Protein AF-A0A962IBB7-F1 (afdb_monomer_lite)

Radius of gyration: 25.64 Å; chains: 1; bounding box: 60×49×78 Å

Sequence (192 aa):
MRATDTSPRRWAWVGGLIGGGALLTWLLLPSLDYLPPVKRDAVDVFINPPPGLPASVSEQEIFLPILERLRPYMDGEKEPALRNYYIIGFGGGGTLGIRAKDQSRVKELEQVVRTEIIAGFPDVRAFAAQGNLFGGIAADRSIQIHLQSRDIQGLGEVARKGQELLTAAFPGAVVNAFPPPDFASPEIRVRP

Secondary structure (DSSP, 8-state):
-TTSSSHHHHHHHHHHHHHHHHHHHHHT---S-SS--PEEEEEEEEEEPPTT--HHHHIIIIIHHHHHHHHHHHTTSSSSPEEEEEEEEETTEEEEEEEESSGGGHHHHHHHIIIIISTT-TT-EEEEEEEETTBTTB--S--------S-HHHHHHHHHHHHHHHHHHSTT-----SS-S-----------

Foldseek 3Di:
DVQCPDPVSVVVVVCCVVVVVVVCCVVVVPPPFPDDFAWDQWKKKKKFADPPQDPVNCCVQPVVQLCVQCVCLCVVVDPQRWPDKDKDDDRGIIMMITGGPDSVCNVVVQVCCVPPRRPDRPRMDMDIDTDGPCPPPGDRPDDDDDDDDPDLLVSLVVLVVVQVVVCVVDPPDDRDDVPHSPPDPDDPDDDD

pLDDT: mean 86.1, std 10.49, range [55.88, 97.38]

Structure (mmCIF, N/CA/C/O backbone):
data_AF-A0A962IBB7-F1
#
_entry.id   AF-A0A962IBB7-F1
#
loop_
_atom_site.group_PDB
_atom_site.id
_atom_site.type_symbol
_atom_site.label_atom_id
_atom_site.label_alt_id
_atom_site.label_comp_id
_atom_site.label_asym_id
_atom_site.label_entity_id
_atom_site.label_seq_id
_atom_site.pdbx_PDB_ins_code
_atom_site.Cartn_x
_atom_site.Cartn_y
_atom_site.Cartn_z
_atom_site.occupancy
_atom_site.B_iso_or_equiv
_atom_site.auth_seq_id
_atom_site.auth_comp_id
_atom_site.auth_asym_id
_atom_site.auth_atom_id
_atom_site.pdbx_PDB_model_num
ATOM 1 N N . MET A 1 1 ? 40.600 -17.965 -46.823 1.00 58.62 1 MET A N 1
ATOM 2 C CA . MET A 1 1 ? 39.331 -18.332 -46.152 1.00 58.62 1 MET A CA 1
ATOM 3 C C . MET A 1 1 ? 38.178 -17.689 -46.915 1.00 58.62 1 MET A C 1
ATOM 5 O O . MET A 1 1 ? 38.168 -16.474 -47.037 1.00 58.62 1 MET A O 1
ATOM 9 N N . ARG A 1 2 ? 37.242 -18.474 -47.472 1.00 72.06 2 ARG A N 1
ATOM 10 C CA . ARG A 1 2 ? 36.133 -17.962 -48.316 1.00 72.06 2 ARG A CA 1
ATOM 11 C C . ARG A 1 2 ? 35.103 -17.107 -47.556 1.00 72.06 2 ARG A C 1
ATOM 13 O O . ARG A 1 2 ? 34.311 -16.412 -48.172 1.00 72.06 2 ARG A O 1
ATOM 20 N N . ALA A 1 3 ? 35.103 -17.146 -46.224 1.00 68.12 3 ALA A N 1
ATOM 21 C CA . ALA A 1 3 ? 34.099 -16.468 -45.403 1.00 68.12 3 ALA A CA 1
ATOM 22 C C . ALA A 1 3 ? 34.278 -14.935 -45.309 1.00 68.12 3 ALA A C 1
ATOM 24 O O . ALA A 1 3 ? 33.311 -14.240 -45.023 1.00 68.12 3 ALA A O 1
ATOM 25 N N . THR A 1 4 ? 35.477 -14.396 -45.565 1.00 79.50 4 THR A N 1
ATOM 26 C CA . THR A 1 4 ? 35.824 -12.968 -45.365 1.00 79.50 4 THR A CA 1
ATOM 27 C C . THR A 1 4 ? 36.548 -12.352 -46.570 1.00 79.50 4 THR A C 1
ATOM 29 O O . THR A 1 4 ? 37.247 -11.341 -46.457 1.00 79.50 4 THR A O 1
ATOM 32 N N . ASP A 1 5 ? 36.398 -12.968 -47.739 1.00 85.44 5 ASP A N 1
ATOM 33 C CA . ASP A 1 5 ? 37.112 -12.620 -48.971 1.00 85.44 5 ASP A CA 1
ATOM 34 C C . ASP A 1 5 ? 36.670 -11.287 -49.599 1.00 85.44 5 ASP A C 1
ATOM 36 O O . ASP A 1 5 ? 37.451 -10.669 -50.316 1.00 85.44 5 ASP A O 1
ATOM 40 N N . THR A 1 6 ? 35.468 -10.795 -49.288 1.00 88.88 6 THR A N 1
ATOM 41 C CA . THR A 1 6 ? 34.911 -9.550 -49.846 1.00 88.88 6 THR A CA 1
ATOM 42 C C . THR A 1 6 ? 34.442 -8.587 -48.749 1.00 88.88 6 THR A C 1
ATOM 44 O O . THR A 1 6 ? 33.990 -9.010 -47.681 1.00 88.88 6 THR A O 1
ATOM 47 N N . SER A 1 7 ? 34.519 -7.275 -49.003 1.00 85.94 7 SER A N 1
ATOM 48 C CA . SER A 1 7 ? 34.080 -6.234 -48.055 1.00 85.94 7 SER A CA 1
ATOM 49 C C . SER A 1 7 ? 32.622 -6.393 -47.587 1.00 85.94 7 SER A C 1
ATOM 51 O O . SER A 1 7 ? 32.395 -6.281 -46.382 1.00 85.94 7 SER A O 1
ATOM 53 N N . PRO A 1 8 ? 31.640 -6.732 -48.451 1.00 86.69 8 PRO A N 1
ATOM 54 C CA . PRO A 1 8 ? 30.265 -6.976 -48.011 1.00 86.69 8 PRO A CA 1
ATOM 55 C C . PRO A 1 8 ? 30.148 -8.166 -47.055 1.00 86.69 8 PRO A C 1
ATOM 57 O O . PRO A 1 8 ? 29.422 -8.092 -46.070 1.00 86.69 8 PRO A O 1
ATOM 60 N N . ARG A 1 9 ? 30.907 -9.248 -47.289 1.00 87.44 9 ARG A N 1
ATOM 61 C CA . ARG A 1 9 ? 30.917 -10.409 -46.387 1.00 87.44 9 ARG A CA 1
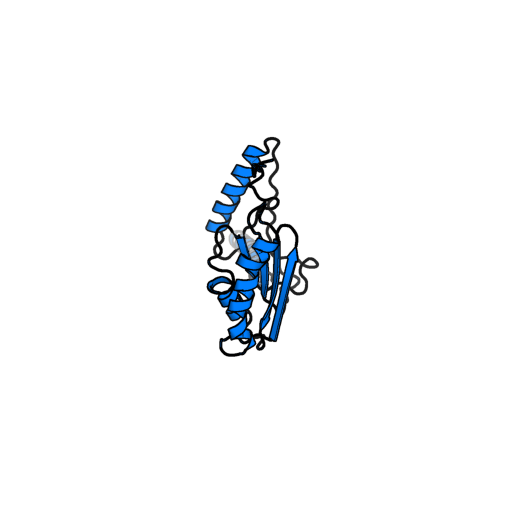ATOM 62 C C . ARG A 1 9 ? 31.521 -10.068 -45.031 1.00 87.44 9 ARG A C 1
ATOM 64 O O . ARG A 1 9 ? 30.991 -10.503 -44.017 1.00 87.44 9 ARG A O 1
ATOM 71 N N . ARG A 1 10 ? 32.584 -9.258 -44.988 1.00 90.38 10 ARG A N 1
ATOM 72 C CA . ARG A 1 10 ? 33.166 -8.778 -43.722 1.00 90.38 10 ARG A CA 1
ATOM 73 C C . ARG A 1 10 ? 32.156 -7.962 -42.916 1.00 90.38 10 ARG A C 1
ATOM 75 O O . ARG A 1 10 ? 31.977 -8.242 -41.738 1.00 90.38 10 ARG A O 1
ATOM 82 N N . TRP A 1 11 ? 31.457 -7.019 -43.549 1.00 93.06 11 TRP A N 1
ATOM 83 C CA . TRP A 1 11 ? 30.413 -6.233 -42.884 1.00 93.06 11 TRP A CA 1
ATOM 84 C C . TRP A 1 11 ? 29.219 -7.080 -42.440 1.00 93.06 11 TRP A C 1
ATOM 86 O O . TRP A 1 11 ? 28.720 -6.874 -41.338 1.00 93.06 11 TRP A O 1
ATOM 96 N N . ALA A 1 12 ? 28.807 -8.070 -43.236 1.00 91.81 12 ALA A N 1
ATOM 97 C CA . ALA A 1 12 ? 27.757 -9.011 -42.849 1.00 91.81 12 ALA A CA 1
ATOM 98 C C . ALA A 1 12 ? 28.149 -9.835 -41.612 1.00 91.81 12 ALA A C 1
ATOM 100 O O . ALA A 1 12 ? 27.336 -10.003 -40.709 1.00 91.81 12 ALA A O 1
ATOM 101 N N . TRP A 1 13 ? 29.403 -10.291 -41.526 1.00 93.94 13 TRP A N 1
ATOM 102 C CA . TRP A 1 13 ? 29.918 -10.971 -40.334 1.00 93.94 13 TRP A CA 1
ATOM 103 C C . TRP A 1 13 ? 29.983 -10.052 -39.118 1.00 93.94 13 TRP A C 1
ATOM 105 O O . TRP A 1 13 ? 29.539 -10.443 -38.046 1.00 93.94 13 TRP A O 1
ATOM 115 N N . VAL A 1 14 ? 30.495 -8.829 -39.277 1.00 93.62 14 VAL A N 1
ATOM 116 C CA . VAL A 1 14 ? 30.551 -7.841 -38.189 1.00 93.62 14 VAL A CA 1
ATOM 117 C C . VAL A 1 14 ? 29.143 -7.528 -37.678 1.00 93.62 14 VAL A C 1
ATOM 119 O O . VAL A 1 14 ? 28.889 -7.639 -36.482 1.00 93.62 14 VAL A O 1
ATOM 122 N N . GLY A 1 15 ? 28.206 -7.216 -38.575 1.00 96.06 15 GLY A N 1
ATOM 123 C CA . GLY A 1 15 ? 26.815 -6.942 -38.220 1.00 96.06 15 GLY A CA 1
ATOM 124 C C . GLY A 1 15 ? 26.110 -8.153 -37.608 1.00 96.06 15 GLY A C 1
ATOM 125 O O . GLY A 1 15 ? 25.406 -8.007 -36.615 1.00 96.06 15 GLY A O 1
ATOM 126 N N . GLY A 1 16 ? 26.342 -9.352 -38.145 1.00 95.94 16 GLY A N 1
ATOM 127 C CA . GLY A 1 16 ? 25.763 -10.595 -37.636 1.00 95.94 16 GLY A CA 1
ATOM 128 C C . GLY A 1 16 ? 26.279 -10.977 -36.251 1.00 95.94 16 GLY A C 1
ATOM 129 O O . GLY A 1 16 ? 25.493 -11.389 -35.406 1.00 95.94 16 GLY A O 1
ATOM 130 N N . LEU A 1 17 ? 27.574 -10.798 -35.981 1.00 95.69 17 LEU A N 1
ATOM 131 C CA . LEU A 1 17 ? 28.160 -11.091 -34.671 1.00 95.69 17 LEU A CA 1
ATOM 132 C C . LEU A 1 17 ? 27.752 -10.055 -33.619 1.00 95.69 17 LEU A C 1
ATOM 134 O O . LEU A 1 17 ? 27.383 -10.436 -32.511 1.00 95.69 17 LEU A O 1
ATOM 138 N N . ILE A 1 18 ? 27.762 -8.762 -33.963 1.00 96.62 18 ILE A N 1
ATOM 139 C CA . ILE A 1 18 ? 27.327 -7.693 -33.049 1.00 96.62 18 ILE A CA 1
ATOM 140 C C . ILE A 1 18 ? 25.823 -7.806 -32.782 1.00 96.62 18 ILE A C 1
ATOM 142 O O . ILE A 1 18 ? 25.398 -7.851 -31.629 1.00 96.62 18 ILE A O 1
ATOM 146 N N . GLY A 1 19 ? 25.015 -7.895 -33.840 1.00 97.38 19 GLY A N 1
ATOM 147 C CA . GLY A 1 19 ? 23.562 -8.009 -33.738 1.00 97.38 19 GLY A CA 1
ATOM 148 C C . GLY A 1 19 ? 23.130 -9.313 -33.075 1.00 97.38 19 GLY A C 1
ATOM 149 O O . GLY A 1 19 ? 22.267 -9.297 -32.205 1.00 97.38 19 GLY A O 1
ATOM 150 N N . GLY A 1 20 ? 23.773 -10.431 -33.417 1.00 97.25 20 GLY A N 1
ATOM 151 C CA . GLY A 1 20 ? 23.535 -11.728 -32.787 1.00 97.25 20 GLY A CA 1
ATOM 152 C C . GLY A 1 20 ? 23.904 -11.732 -31.305 1.00 97.25 20 GLY A C 1
ATOM 153 O O . GLY A 1 20 ? 23.131 -12.233 -30.496 1.00 97.25 20 GLY A O 1
ATOM 154 N N . GLY A 1 21 ? 25.029 -11.118 -30.927 1.00 96.56 21 GLY A N 1
ATOM 155 C CA . GLY A 1 21 ? 25.423 -10.957 -29.527 1.00 96.56 21 GLY A CA 1
ATOM 156 C C . GLY A 1 21 ? 24.445 -10.092 -28.728 1.00 96.56 21 GLY A C 1
ATOM 157 O O . GLY A 1 21 ? 24.063 -10.468 -27.619 1.00 96.56 21 GLY A O 1
ATOM 158 N N . ALA A 1 22 ? 23.978 -8.979 -29.301 1.00 96.31 22 ALA A N 1
ATOM 159 C CA . ALA A 1 22 ? 22.967 -8.124 -28.678 1.00 96.31 22 ALA A CA 1
ATOM 160 C C . ALA A 1 22 ? 21.616 -8.846 -28.537 1.00 96.31 22 ALA A C 1
ATOM 162 O O . ALA A 1 22 ? 21.003 -8.812 -27.472 1.00 96.31 22 ALA A O 1
ATOM 163 N N . LEU A 1 23 ? 21.183 -9.554 -29.584 1.00 96.62 23 LEU A N 1
ATOM 164 C CA . LEU A 1 23 ? 19.944 -10.328 -29.588 1.00 96.62 23 LEU A CA 1
ATOM 165 C C . LEU A 1 23 ? 19.986 -11.467 -28.566 1.00 96.62 23 LEU A C 1
ATOM 167 O O . LEU A 1 23 ? 19.029 -11.648 -27.821 1.00 96.62 23 LEU A O 1
ATOM 171 N N . LEU A 1 24 ? 21.093 -12.213 -28.501 1.00 96.12 24 LEU A N 1
ATOM 172 C CA . LEU A 1 24 ? 21.281 -13.279 -27.516 1.00 96.12 24 LEU A CA 1
ATOM 173 C C . LEU A 1 24 ? 21.318 -12.725 -26.096 1.00 96.12 24 LEU A C 1
ATOM 175 O O . LEU A 1 24 ? 20.672 -13.288 -25.221 1.00 96.12 24 LEU A O 1
ATOM 179 N N . THR A 1 25 ? 22.010 -11.605 -25.872 1.00 94.19 25 THR A N 1
ATOM 180 C CA . THR A 1 25 ? 22.003 -10.920 -24.571 1.00 94.19 25 THR A CA 1
ATOM 181 C C . THR A 1 25 ? 20.586 -10.528 -24.161 1.00 94.19 25 THR A C 1
ATOM 183 O O . THR A 1 25 ? 20.225 -10.702 -23.005 1.00 94.19 25 THR A O 1
ATOM 186 N N . TRP A 1 26 ? 19.770 -10.036 -25.096 1.00 92.62 26 TRP A N 1
ATOM 187 C CA . TRP A 1 26 ? 18.386 -9.650 -24.820 1.00 92.62 26 TRP A CA 1
ATOM 188 C C . TRP A 1 26 ? 17.467 -10.856 -24.572 1.00 92.62 26 TRP A C 1
ATOM 190 O O . TRP A 1 26 ? 16.700 -10.849 -23.615 1.00 92.62 26 TRP A O 1
ATOM 200 N N . LEU A 1 27 ? 17.573 -11.913 -25.386 1.00 94.31 27 LEU A N 1
ATOM 201 C CA . LEU A 1 27 ? 16.774 -13.140 -25.252 1.00 94.31 27 LEU A CA 1
ATOM 202 C C . LEU A 1 27 ? 17.113 -13.944 -23.993 1.00 94.31 27 LEU A C 1
ATOM 204 O O . LEU A 1 27 ? 16.240 -14.600 -23.432 1.00 94.31 27 LEU A O 1
ATOM 208 N N . LEU A 1 28 ? 18.382 -13.927 -23.584 1.00 93.62 28 LEU A N 1
ATOM 209 C CA . LEU A 1 28 ? 18.890 -14.682 -22.440 1.00 93.62 28 LEU A CA 1
ATOM 210 C C . LEU A 1 28 ? 19.051 -13.817 -21.188 1.00 93.62 28 LEU A C 1
ATOM 212 O O . LEU A 1 28 ? 19.622 -14.297 -20.209 1.00 93.62 28 LEU A O 1
ATOM 216 N N . LEU A 1 29 ? 18.587 -12.560 -21.204 1.00 89.44 29 LEU A N 1
ATOM 217 C CA . LEU A 1 29 ? 18.667 -11.682 -20.043 1.00 89.44 29 LEU A CA 1
ATOM 218 C C . LEU A 1 29 ? 17.886 -12.335 -18.889 1.00 89.44 29 LEU A C 1
ATOM 220 O O . LEU A 1 29 ? 16.663 -12.474 -18.993 1.00 89.44 29 LEU A O 1
ATOM 224 N N . PRO A 1 30 ? 18.554 -12.771 -17.804 1.00 81.44 30 PRO A N 1
ATOM 225 C CA . PRO A 1 30 ? 17.851 -13.377 -16.686 1.00 81.44 30 PRO A CA 1
ATOM 226 C C . PRO A 1 30 ? 16.971 -12.324 -16.012 1.00 81.44 30 PRO A C 1
ATOM 228 O O . PRO A 1 30 ? 17.222 -11.119 -16.110 1.00 81.44 30 PRO A O 1
ATOM 231 N N . SER A 1 31 ? 15.949 -12.771 -15.284 1.00 71.69 31 SER A N 1
ATOM 232 C CA . SER A 1 31 ? 15.177 -11.871 -14.430 1.00 71.69 31 SER A CA 1
ATOM 233 C C . SER A 1 31 ? 16.124 -11.137 -13.477 1.00 71.69 31 SER A C 1
ATOM 235 O O . SER A 1 31 ? 16.837 -11.775 -12.705 1.00 71.69 31 SER A O 1
ATOM 237 N N . LEU A 1 32 ? 16.116 -9.803 -13.519 1.00 72.62 32 LEU A N 1
ATOM 238 C CA . LEU A 1 32 ? 16.958 -8.957 -12.660 1.00 72.62 32 LEU A CA 1
ATOM 239 C C . LEU A 1 32 ? 16.573 -9.040 -11.170 1.00 72.62 32 LEU A C 1
ATOM 241 O O . LEU A 1 32 ? 17.289 -8.533 -10.310 1.00 72.62 32 LEU A O 1
ATOM 245 N N . ASP A 1 33 ? 15.459 -9.699 -10.852 1.00 67.00 33 ASP A N 1
ATOM 246 C CA . ASP A 1 33 ? 15.059 -9.996 -9.484 1.00 67.00 33 ASP A CA 1
ATOM 247 C C . ASP A 1 33 ? 15.881 -11.164 -8.923 1.00 67.00 33 ASP A C 1
ATOM 249 O O . ASP A 1 33 ? 15.557 -12.333 -9.131 1.00 67.00 33 ASP A O 1
ATOM 253 N N . TYR A 1 34 ? 16.929 -10.834 -8.167 1.00 63.59 34 TYR A N 1
ATOM 254 C CA . TYR A 1 34 ? 17.771 -11.807 -7.459 1.00 63.59 34 TYR A CA 1
ATOM 255 C C . TYR A 1 34 ? 16.983 -12.668 -6.455 1.00 63.59 34 TYR A C 1
ATOM 257 O O . TYR A 1 34 ? 17.334 -13.819 -6.203 1.00 63.59 34 TYR A O 1
ATOM 265 N N . LEU A 1 35 ? 15.897 -12.130 -5.894 1.00 72.25 35 LEU A N 1
ATOM 266 C CA . LEU A 1 35 ? 15.009 -12.858 -4.999 1.00 72.25 35 LEU A CA 1
ATOM 267 C C . LEU A 1 35 ? 13.558 -12.482 -5.320 1.00 72.25 35 LEU A C 1
ATOM 269 O O . LEU A 1 35 ? 13.126 -11.384 -4.954 1.00 72.25 35 LEU A O 1
ATOM 273 N N . PRO A 1 36 ? 12.788 -13.355 -5.999 1.00 64.62 36 PRO A N 1
ATOM 274 C CA . PRO A 1 36 ? 11.364 -13.134 -6.176 1.00 64.62 36 PRO A CA 1
ATOM 275 C C . PRO A 1 36 ? 10.721 -12.883 -4.808 1.00 64.62 36 PRO A C 1
ATOM 277 O O . PRO A 1 36 ? 11.033 -13.598 -3.849 1.00 64.62 36 PRO A O 1
ATOM 280 N N . PRO A 1 37 ? 9.843 -11.877 -4.679 1.00 69.19 37 PRO A N 1
ATOM 281 C CA . PRO A 1 37 ? 9.264 -11.538 -3.394 1.00 69.19 37 PRO A CA 1
ATOM 282 C C . PRO A 1 37 ? 8.415 -12.706 -2.898 1.00 69.19 37 PRO A C 1
ATOM 284 O O . PRO A 1 37 ? 7.322 -12.961 -3.407 1.00 69.19 37 PRO A O 1
ATOM 287 N N . VAL A 1 38 ? 8.915 -13.409 -1.883 1.00 77.06 38 VAL A N 1
ATOM 288 C CA . VAL A 1 38 ? 8.122 -14.388 -1.142 1.00 77.06 38 VAL A CA 1
ATOM 289 C C . VAL A 1 38 ? 7.066 -13.606 -0.382 1.00 77.06 38 VAL A C 1
ATOM 291 O O . VAL A 1 38 ? 7.393 -12.730 0.419 1.00 77.06 38 VAL A O 1
ATOM 294 N N . LYS A 1 39 ? 5.798 -13.870 -0.676 1.00 82.31 39 LYS A N 1
ATOM 295 C CA . LYS A 1 39 ? 4.678 -13.167 -0.059 1.00 82.31 39 LYS A CA 1
ATOM 296 C C . LYS A 1 39 ? 4.365 -13.737 1.321 1.00 82.31 39 LYS A C 1
ATOM 298 O O . LYS A 1 39 ? 4.564 -14.922 1.564 1.00 82.31 39 LYS A O 1
ATOM 303 N N . ARG A 1 40 ? 3.902 -12.881 2.234 1.00 82.69 40 ARG A N 1
ATOM 304 C CA . ARG A 1 40 ? 3.374 -13.309 3.536 1.00 82.69 40 ARG A CA 1
ATOM 305 C C . ARG A 1 40 ? 1.962 -13.849 3.365 1.00 82.69 40 ARG A C 1
ATOM 307 O O . ARG A 1 40 ? 1.203 -13.364 2.527 1.00 82.69 40 ARG A O 1
ATOM 314 N N . ASP A 1 41 ? 1.574 -14.751 4.255 1.00 86.19 41 ASP A N 1
ATOM 315 C CA . ASP A 1 41 ? 0.199 -15.256 4.354 1.00 86.19 41 ASP A CA 1
ATOM 316 C C . ASP A 1 41 ? -0.711 -14.283 5.124 1.00 86.19 41 ASP A C 1
ATOM 318 O O . ASP A 1 41 ? -1.454 -14.675 6.027 1.00 86.19 41 ASP A O 1
ATOM 322 N N . ALA A 1 42 ? -0.580 -12.988 4.839 1.00 89.62 42 ALA A N 1
ATOM 323 C CA . ALA A 1 42 ? -1.331 -11.919 5.476 1.00 89.62 42 ALA A CA 1
ATOM 324 C C . ALA A 1 42 ? -1.507 -10.740 4.517 1.00 89.62 42 ALA A C 1
ATOM 326 O O . ALA A 1 42 ? -0.604 -10.413 3.743 1.00 89.62 42 ALA A O 1
ATOM 327 N N . VAL A 1 43 ? -2.663 -10.093 4.613 1.00 93.31 43 VAL A N 1
ATOM 328 C CA . VAL A 1 43 ? -2.894 -8.751 4.087 1.00 93.31 43 VAL A CA 1
ATOM 329 C C . VAL A 1 43 ? -2.547 -7.772 5.200 1.00 93.31 43 VAL A C 1
ATOM 331 O O . VAL A 1 43 ? -3.159 -7.807 6.270 1.00 93.31 43 VAL A O 1
ATOM 334 N N . ASP A 1 44 ? -1.556 -6.927 4.942 1.00 92.50 44 ASP A N 1
ATOM 335 C CA . ASP A 1 44 ? -1.142 -5.862 5.844 1.00 92.50 44 ASP A CA 1
ATOM 336 C C . ASP A 1 44 ? -1.915 -4.592 5.484 1.00 92.50 44 ASP A C 1
ATOM 338 O O . ASP A 1 44 ? -2.005 -4.208 4.315 1.00 92.50 44 ASP A O 1
ATOM 342 N N . VAL A 1 45 ? -2.479 -3.944 6.496 1.00 93.12 45 VAL A N 1
ATOM 343 C CA . VAL A 1 45 ? -3.256 -2.716 6.374 1.00 93.12 45 VAL A CA 1
ATOM 344 C C . VAL A 1 45 ? -2.568 -1.613 7.158 1.00 93.12 45 VAL A C 1
ATOM 346 O O . VAL A 1 45 ? -2.150 -1.817 8.298 1.00 93.12 45 VAL A O 1
ATOM 349 N N . PHE A 1 46 ? -2.496 -0.432 6.564 1.00 90.81 46 PHE A N 1
ATOM 350 C CA . PHE A 1 46 ? -1.986 0.786 7.171 1.00 90.81 46 PHE A CA 1
ATOM 351 C C . PHE A 1 46 ? -3.082 1.839 7.146 1.00 90.81 46 PHE A C 1
ATOM 353 O O . PHE A 1 46 ? -3.649 2.122 6.093 1.00 90.81 46 PHE A O 1
ATOM 360 N N . ILE A 1 47 ? -3.379 2.405 8.308 1.00 91.06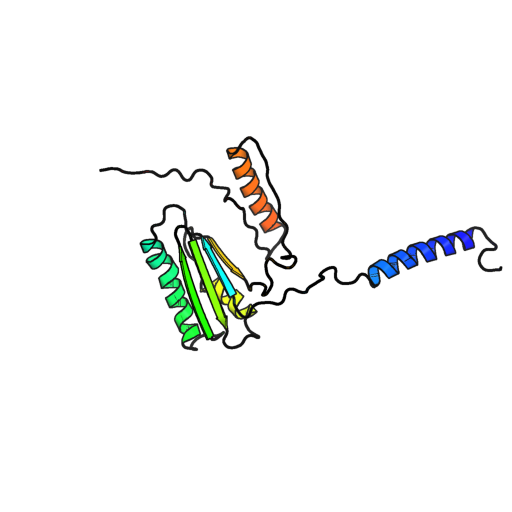 47 ILE A N 1
ATOM 361 C CA . ILE A 1 47 ? -4.409 3.417 8.504 1.00 91.06 47 ILE A CA 1
ATOM 362 C C . ILE A 1 47 ? -3.738 4.669 9.040 1.00 91.06 47 ILE A C 1
ATOM 364 O O . ILE A 1 47 ? -3.046 4.633 10.057 1.00 91.06 47 ILE A O 1
ATOM 368 N N . ASN A 1 48 ? -3.979 5.778 8.357 1.00 88.31 48 ASN A N 1
ATOM 369 C CA . ASN A 1 48 ? -3.485 7.091 8.713 1.00 88.31 48 ASN A CA 1
ATOM 370 C C . ASN A 1 48 ? -4.681 8.049 8.852 1.00 88.31 48 ASN A C 1
ATOM 372 O O . ASN A 1 48 ? -5.100 8.645 7.851 1.00 88.31 48 ASN A O 1
ATOM 376 N N . PRO A 1 49 ? -5.243 8.171 10.070 1.00 87.25 49 PRO A N 1
ATOM 377 C CA . PRO A 1 49 ? -6.310 9.113 10.377 1.00 87.25 49 PRO A CA 1
ATOM 378 C C . PRO A 1 49 ? -5.868 10.570 10.167 1.00 87.25 49 PRO A C 1
ATOM 380 O O . PRO A 1 49 ? -4.663 10.844 10.066 1.00 87.25 49 PRO A O 1
ATOM 383 N N . PRO A 1 50 ? -6.820 11.516 10.121 1.00 83.38 50 PRO A N 1
ATOM 384 C CA . PRO A 1 50 ? -6.489 12.929 10.078 1.00 83.38 50 PRO A CA 1
ATOM 385 C C . PRO A 1 50 ? -5.729 13.356 11.348 1.00 83.38 50 PRO A C 1
ATOM 387 O O . PRO A 1 50 ? -5.949 12.811 12.438 1.00 83.38 50 PRO A O 1
ATOM 390 N N . PRO A 1 51 ? -4.809 14.328 11.229 1.00 76.81 51 PRO A N 1
ATOM 391 C CA . PRO A 1 51 ? -4.043 14.821 12.363 1.00 76.81 51 PRO A CA 1
ATOM 392 C C . PRO A 1 51 ? -4.966 15.437 13.421 1.00 76.81 51 PRO A C 1
ATOM 394 O O . PRO A 1 51 ? -5.952 16.094 13.102 1.00 76.81 51 PRO A O 1
ATOM 397 N N . GLY 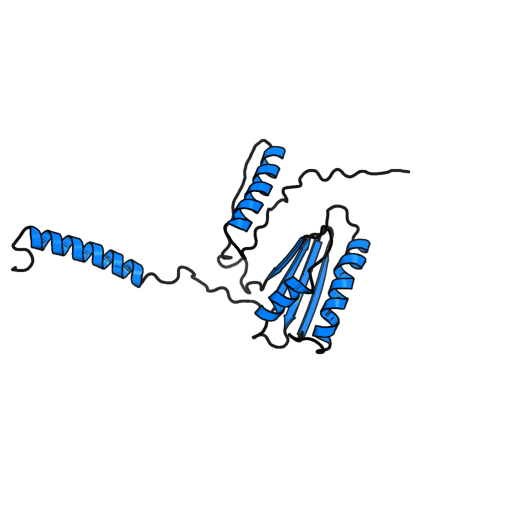A 1 52 ? -4.636 15.229 14.697 1.00 77.88 52 GLY A N 1
ATOM 398 C CA . GLY A 1 52 ? -5.422 15.746 15.822 1.00 77.88 52 GLY A CA 1
ATOM 399 C C . GLY A 1 52 ? -6.640 14.899 16.202 1.00 77.88 52 GLY A C 1
ATOM 400 O O . GLY A 1 52 ? -7.285 15.217 17.200 1.00 77.88 52 GLY A O 1
ATOM 401 N N . LEU A 1 53 ? -6.932 13.807 15.480 1.00 82.75 53 LEU A N 1
ATOM 402 C CA . LEU A 1 53 ? -7.994 12.879 15.864 1.00 82.75 53 LEU A CA 1
ATOM 403 C C . LEU A 1 53 ? -7.625 12.164 17.180 1.00 82.75 53 LEU A C 1
ATOM 405 O O . LEU A 1 53 ? -6.582 11.501 17.243 1.00 82.75 53 LEU A O 1
ATOM 409 N N . PRO A 1 54 ? -8.446 12.265 18.243 1.00 84.12 54 PRO A N 1
ATOM 410 C CA . PRO A 1 54 ? -8.173 11.570 19.494 1.00 84.12 54 PRO A CA 1
ATOM 411 C C . PRO A 1 54 ? -8.147 10.050 19.302 1.00 84.12 54 PRO A C 1
ATOM 413 O O . PRO A 1 54 ? -8.881 9.496 18.479 1.00 84.12 54 PRO A O 1
ATOM 416 N N . ALA A 1 55 ? -7.348 9.354 20.115 1.00 83.94 55 ALA A N 1
ATOM 417 C CA . ALA A 1 55 ? -7.257 7.893 20.059 1.00 83.94 55 ALA A CA 1
ATOM 418 C C . ALA A 1 55 ? -8.616 7.216 20.311 1.00 83.94 55 ALA A C 1
ATOM 420 O O . ALA A 1 55 ? -8.956 6.261 19.622 1.00 83.94 55 ALA A O 1
ATOM 421 N N . SER A 1 56 ? -9.420 7.760 21.230 1.00 86.00 56 SER A N 1
ATOM 422 C CA . SER A 1 56 ? -10.773 7.267 21.520 1.00 86.00 56 SER A CA 1
ATOM 423 C C . SER A 1 56 ? -11.721 7.386 20.325 1.00 86.00 56 SER A C 1
ATOM 425 O O . SER A 1 56 ? -12.528 6.494 20.094 1.00 86.00 56 SER A O 1
ATOM 427 N N . VAL A 1 57 ? -11.610 8.465 19.545 1.00 88.06 57 VAL A N 1
ATOM 428 C CA . VAL A 1 57 ? -12.426 8.665 18.338 1.00 88.06 57 VAL A CA 1
ATOM 429 C C . VAL A 1 57 ? -11.952 7.738 17.222 1.00 88.06 57 VAL A C 1
ATOM 431 O O . VAL A 1 57 ? -12.767 7.092 16.578 1.00 88.06 57 VAL A O 1
ATOM 434 N N . SER A 1 58 ? -10.635 7.583 17.051 1.00 88.69 58 SER A N 1
ATOM 435 C CA . SER A 1 58 ? -10.069 6.618 16.093 1.00 88.69 58 SER A CA 1
ATOM 436 C C . SER A 1 58 ? -10.525 5.186 16.390 1.00 88.69 58 SER A C 1
ATOM 438 O O . SER A 1 58 ? -10.833 4.416 15.483 1.00 88.69 58 SER A O 1
ATOM 440 N N . GLU A 1 59 ? -10.598 4.821 17.669 1.00 88.31 59 GLU A N 1
ATOM 441 C CA . GLU A 1 59 ? -11.120 3.526 18.091 1.00 88.31 59 GLU A CA 1
ATOM 442 C C . GLU A 1 59 ? -12.594 3.357 17.716 1.00 88.31 59 GLU A C 1
ATOM 444 O O . GLU A 1 59 ? -12.944 2.372 17.064 1.00 88.31 59 GLU A O 1
ATOM 449 N N . GLN A 1 60 ? -13.435 4.332 18.063 1.00 90.94 60 GLN A N 1
ATOM 450 C CA . GLN A 1 60 ? -14.881 4.257 17.855 1.00 90.94 60 GLN A CA 1
ATOM 451 C C . GLN A 1 60 ? -15.297 4.342 16.386 1.00 90.94 60 GLN A C 1
ATOM 453 O O . GLN A 1 60 ? -16.192 3.615 15.966 1.00 90.94 60 GLN A O 1
ATOM 458 N N . GLU A 1 61 ? -14.662 5.212 15.607 1.00 91.31 61 GLU A N 1
ATOM 459 C CA . GLU A 1 61 ? -15.095 5.525 14.243 1.00 91.31 61 GLU A CA 1
ATOM 460 C C . GLU A 1 61 ? -14.332 4.750 13.168 1.00 91.31 61 GLU A C 1
ATOM 462 O O . GLU A 1 61 ? -14.797 4.675 12.033 1.00 91.31 61 GLU A O 1
ATOM 467 N N . ILE A 1 62 ? -13.176 4.160 13.499 1.00 92.56 62 ILE A N 1
ATOM 468 C CA . ILE A 1 62 ? -12.339 3.451 12.522 1.00 92.56 62 ILE A CA 1
ATOM 469 C C . ILE A 1 62 ? -12.148 1.990 12.925 1.00 92.56 62 ILE A C 1
ATOM 471 O O . ILE A 1 62 ? -12.531 1.090 12.176 1.00 92.56 62 ILE A O 1
ATOM 475 N N . PHE A 1 63 ? -11.577 1.718 14.101 1.00 91.62 63 PHE A N 1
ATOM 476 C CA . PHE A 1 63 ? -11.211 0.344 14.462 1.00 91.62 63 PHE A CA 1
ATOM 477 C C . PHE A 1 63 ? -12.420 -0.540 14.789 1.00 91.62 63 PHE A C 1
ATOM 479 O O . PHE A 1 63 ? -12.464 -1.674 14.312 1.00 91.62 63 PHE A O 1
ATOM 486 N N . LEU A 1 64 ? -13.414 -0.041 15.532 1.00 93.25 64 LEU A N 1
ATOM 487 C CA . LEU A 1 64 ? -14.637 -0.800 15.819 1.00 93.25 64 LEU A CA 1
ATOM 488 C C . LEU A 1 64 ? -15.423 -1.149 14.538 1.00 93.25 64 LEU A C 1
ATOM 490 O O . LEU A 1 64 ? -15.706 -2.333 14.345 1.00 93.25 64 LEU A O 1
ATOM 494 N N . PRO A 1 65 ? -15.682 -0.217 13.598 1.00 95.31 65 PRO A N 1
ATOM 495 C CA . PRO A 1 65 ? -16.326 -0.561 12.331 1.00 95.31 65 PRO A CA 1
ATOM 496 C C . PRO A 1 65 ? -15.538 -1.576 11.501 1.00 95.31 65 PRO A C 1
ATOM 498 O O . PRO A 1 65 ? -16.131 -2.443 10.861 1.00 95.31 65 PRO A O 1
ATOM 501 N N . ILE A 1 66 ? -14.202 -1.518 11.512 1.00 95.25 66 ILE A N 1
ATOM 502 C CA . ILE A 1 66 ? -13.386 -2.535 10.835 1.00 95.25 66 ILE A CA 1
ATOM 503 C C . ILE A 1 66 ? -13.583 -3.910 11.480 1.00 95.25 66 ILE A C 1
ATOM 505 O O . ILE A 1 66 ? -13.759 -4.894 10.762 1.00 95.25 66 ILE A O 1
ATOM 509 N N . LEU A 1 67 ? -13.589 -3.994 12.813 1.00 94.12 67 LEU A N 1
ATOM 510 C CA . LEU A 1 67 ? -13.847 -5.248 13.528 1.00 94.12 67 LEU A CA 1
ATOM 511 C C . LEU A 1 67 ? -15.222 -5.822 13.178 1.00 94.12 67 LEU A C 1
ATOM 513 O O . LEU A 1 67 ? -15.332 -7.012 12.889 1.00 94.12 67 LEU A O 1
ATOM 517 N N . GLU A 1 68 ? -16.253 -4.979 13.146 1.00 95.94 68 GLU A N 1
ATOM 518 C CA . GLU A 1 68 ? -17.604 -5.380 12.749 1.00 95.94 68 GLU A CA 1
ATOM 519 C C . GLU A 1 68 ? -17.643 -5.911 11.313 1.00 95.94 68 GLU A C 1
ATOM 521 O O . GLU A 1 68 ? -18.247 -6.951 11.060 1.00 95.94 68 GLU A O 1
ATOM 526 N N . ARG A 1 69 ? -16.943 -5.256 10.379 1.00 96.12 69 ARG A N 1
ATOM 527 C CA . ARG A 1 69 ? -16.856 -5.693 8.976 1.00 96.12 69 ARG A CA 1
ATOM 528 C C . ARG A 1 69 ? -16.067 -6.991 8.797 1.00 96.12 69 ARG A C 1
ATOM 530 O O . ARG A 1 69 ? -16.367 -7.751 7.881 1.00 96.12 69 ARG A O 1
ATOM 537 N N . LEU A 1 70 ? -15.075 -7.257 9.650 1.00 96.31 70 LEU A N 1
ATOM 538 C CA . LEU A 1 70 ? -14.279 -8.491 9.624 1.00 96.31 70 LEU A CA 1
ATOM 539 C C . LEU A 1 70 ? -15.005 -9.684 10.254 1.00 96.31 70 LEU A C 1
ATOM 541 O O . LEU A 1 70 ? -14.703 -10.829 9.913 1.00 96.31 70 LEU A O 1
ATOM 545 N N . ARG A 1 71 ? -15.961 -9.435 11.154 1.00 96.06 71 ARG A N 1
ATOM 546 C CA . ARG A 1 71 ? -16.649 -10.473 11.930 1.00 96.06 71 ARG A CA 1
ATOM 547 C C . ARG A 1 71 ? -17.323 -11.555 11.068 1.00 96.06 71 ARG A C 1
ATOM 549 O O . ARG A 1 71 ? -17.005 -12.719 11.296 1.00 96.06 71 ARG A O 1
ATOM 556 N N . PRO A 1 72 ? -18.103 -11.236 10.013 1.00 96.75 72 PRO A N 1
ATOM 557 C CA . PRO A 1 72 ? -18.709 -12.262 9.157 1.00 96.75 72 PRO A CA 1
ATOM 558 C C . PRO A 1 72 ? -17.678 -13.160 8.459 1.00 96.75 72 PRO A C 1
ATOM 560 O O . PRO A 1 72 ? -17.944 -14.328 8.188 1.00 96.75 72 PRO A O 1
ATOM 563 N N . TYR A 1 73 ? -16.480 -12.639 8.175 1.00 96.19 73 TYR A N 1
ATOM 564 C CA . TYR A 1 73 ? -15.398 -13.419 7.574 1.00 96.19 73 TYR A CA 1
ATOM 565 C C . TYR A 1 73 ? -14.662 -14.294 8.607 1.00 96.19 73 TYR A C 1
ATOM 567 O O . TYR A 1 73 ? -14.164 -15.363 8.258 1.00 96.19 73 TYR A O 1
ATOM 575 N N . MET A 1 74 ? -14.596 -13.877 9.879 1.00 95.81 74 MET A N 1
ATOM 576 C CA . MET A 1 74 ? -14.101 -14.723 10.980 1.00 95.81 74 MET A CA 1
ATOM 577 C C . MET A 1 74 ? -15.075 -15.844 11.336 1.00 95.81 74 MET A C 1
ATOM 579 O O . MET A 1 74 ? -14.638 -16.967 11.584 1.00 95.81 74 MET A O 1
ATOM 583 N N . ASP A 1 75 ? -16.372 -15.544 11.344 1.00 95.50 75 ASP A N 1
ATOM 584 C CA . ASP A 1 75 ? -17.427 -16.507 11.672 1.00 95.50 75 ASP A CA 1
ATOM 585 C C . ASP A 1 75 ? -17.662 -17.511 10.522 1.00 95.50 75 ASP A C 1
ATOM 587 O O . ASP A 1 75 ? -18.309 -18.541 10.704 1.00 95.50 75 ASP A O 1
ATOM 591 N N . GLY A 1 76 ? -17.073 -17.254 9.346 1.00 92.38 76 GLY A N 1
ATOM 592 C CA . GLY A 1 76 ? -17.176 -18.103 8.158 1.00 92.38 76 GLY A CA 1
ATOM 593 C C . GLY A 1 76 ? -18.479 -17.917 7.378 1.00 92.38 76 GLY A C 1
ATOM 594 O O . GLY A 1 76 ? -18.798 -18.738 6.524 1.00 92.38 76 GLY A O 1
ATOM 595 N N . GLU A 1 77 ? -19.229 -16.850 7.660 1.00 95.25 77 GLU A N 1
ATOM 596 C CA . GLU A 1 77 ? -20.442 -16.470 6.927 1.00 95.25 77 GLU A CA 1
ATOM 597 C C . GLU A 1 77 ? -20.114 -15.843 5.563 1.00 95.25 77 GLU A C 1
ATOM 599 O O . GLU A 1 77 ? -20.889 -15.964 4.613 1.00 95.25 77 GLU A O 1
ATOM 604 N N . LYS A 1 78 ? -18.959 -15.172 5.463 1.00 95.00 78 LYS A N 1
ATOM 605 C CA . LYS A 1 78 ? -18.425 -14.587 4.229 1.00 95.00 78 LYS A CA 1
ATOM 606 C C . LYS A 1 78 ? -17.065 -15.169 3.863 1.00 95.00 78 LYS A C 1
ATOM 608 O O . LYS A 1 78 ? -16.293 -15.609 4.712 1.00 95.00 78 LYS A O 1
ATOM 613 N N . GLU A 1 79 ? -16.758 -15.101 2.574 1.00 93.12 79 GLU A N 1
ATOM 614 C CA . GLU A 1 79 ? -15.532 -15.618 1.981 1.00 93.12 79 GLU A CA 1
ATOM 615 C C . GLU A 1 79 ? -14.694 -14.480 1.370 1.00 93.12 79 GLU A C 1
ATOM 617 O O . GLU A 1 79 ? -15.284 -13.592 0.756 1.00 93.12 79 GLU A O 1
ATOM 622 N N . PRO A 1 80 ? -13.350 -14.496 1.482 1.00 95.12 80 PRO A N 1
ATOM 623 C CA . PRO A 1 80 ? -12.523 -15.558 2.063 1.00 95.12 80 PRO A CA 1
ATOM 624 C C . PRO A 1 80 ? -12.597 -15.647 3.593 1.00 95.12 80 PRO A C 1
ATOM 626 O O . PRO A 1 80 ? -12.378 -14.652 4.286 1.00 95.12 80 PRO A O 1
ATOM 629 N N . ALA A 1 81 ? -12.838 -16.850 4.121 1.00 95.81 81 ALA A N 1
ATOM 630 C CA . ALA A 1 81 ? -12.865 -17.083 5.561 1.00 95.81 81 ALA A CA 1
ATOM 631 C C . ALA A 1 81 ? -11.508 -16.752 6.201 1.00 95.81 81 ALA A C 1
ATOM 633 O O . ALA A 1 81 ? -10.439 -17.095 5.677 1.00 95.81 81 ALA A O 1
ATOM 634 N N . LEU A 1 82 ? -11.538 -16.111 7.365 1.00 96.56 82 LEU A N 1
ATOM 635 C CA . LEU A 1 82 ? -10.340 -15.673 8.070 1.00 96.56 82 LEU A CA 1
ATOM 636 C C . LEU A 1 82 ? -9.833 -16.739 9.038 1.00 96.56 82 LEU A C 1
ATOM 638 O O . LEU A 1 82 ? -10.587 -17.458 9.688 1.00 96.56 82 LEU A O 1
ATOM 642 N N . ARG A 1 83 ? -8.508 -16.822 9.157 1.00 95.69 83 ARG A N 1
ATOM 643 C CA . ARG A 1 83 ? -7.835 -17.593 10.205 1.00 95.69 83 ARG A CA 1
ATOM 644 C C . ARG A 1 83 ? -7.724 -16.779 11.486 1.00 95.69 83 ARG A C 1
ATOM 646 O O . ARG A 1 83 ? -7.962 -17.302 12.569 1.00 95.69 83 ARG A O 1
ATOM 653 N N . ASN A 1 84 ? -7.256 -15.541 11.357 1.00 94.81 84 ASN A N 1
ATOM 654 C CA . ASN A 1 84 ? -7.153 -14.561 12.430 1.00 94.81 84 ASN A CA 1
ATOM 655 C C . ASN A 1 84 ? -6.907 -13.162 11.860 1.00 94.81 84 ASN A C 1
ATOM 657 O O . ASN A 1 84 ? -6.540 -13.001 10.693 1.00 94.81 84 ASN A O 1
ATOM 661 N N . TYR A 1 85 ? -7.050 -12.161 12.722 1.00 95.12 85 TYR A N 1
ATOM 662 C CA . TYR A 1 85 ? -6.562 -10.812 12.483 1.00 95.12 85 TYR A CA 1
ATOM 663 C C . TYR A 1 85 ? -5.956 -10.229 13.763 1.00 95.12 85 TYR A C 1
ATOM 665 O O . TYR A 1 85 ? -6.206 -10.719 14.865 1.00 95.12 85 TYR A O 1
ATOM 673 N N . TYR A 1 86 ? -5.171 -9.167 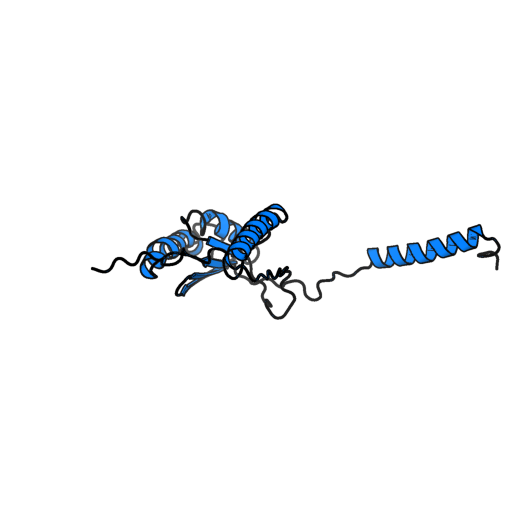13.620 1.00 93.88 86 TYR A N 1
ATOM 674 C CA . TYR A 1 86 ? -4.792 -8.287 14.723 1.00 93.88 86 TYR A CA 1
ATOM 675 C C . TYR A 1 86 ? -4.954 -6.830 14.302 1.00 93.88 86 TYR A C 1
ATOM 677 O O . TYR A 1 86 ? -4.864 -6.512 13.116 1.00 93.88 86 TYR A O 1
ATOM 685 N N . ILE A 1 87 ? -5.155 -5.957 15.286 1.00 92.94 87 ILE A N 1
ATOM 686 C CA . ILE A 1 87 ? -5.192 -4.504 15.118 1.00 92.94 87 ILE A CA 1
ATOM 687 C C . ILE A 1 87 ? -4.232 -3.904 16.137 1.00 92.94 87 ILE A C 1
ATOM 689 O O . ILE A 1 87 ? -4.257 -4.274 17.309 1.00 92.94 87 ILE A O 1
ATOM 693 N N . ILE A 1 88 ? -3.378 -2.993 15.685 1.00 91.06 88 ILE A N 1
ATOM 694 C CA . ILE A 1 88 ? -2.476 -2.214 16.529 1.00 91.06 88 ILE A CA 1
ATOM 695 C C . ILE A 1 88 ? -2.760 -0.745 16.235 1.00 91.06 88 ILE A C 1
ATOM 697 O O . ILE A 1 88 ? -2.435 -0.258 15.154 1.00 91.06 88 ILE A O 1
ATOM 701 N N . GLY A 1 89 ? -3.368 -0.049 17.190 1.00 88.19 89 GLY A N 1
ATOM 702 C CA . GLY A 1 89 ? -3.516 1.405 17.162 1.00 88.19 89 GLY A CA 1
ATOM 703 C C . GLY A 1 89 ? -2.364 2.086 17.899 1.00 88.19 89 GLY A C 1
ATOM 704 O O . GLY A 1 89 ? -1.882 1.580 18.912 1.00 88.19 89 GLY A O 1
ATOM 705 N N . PHE A 1 90 ? -1.922 3.237 17.404 1.00 84.56 90 PHE A N 1
ATOM 706 C CA . PHE A 1 90 ? -0.926 4.088 18.056 1.00 84.56 90 PHE A CA 1
ATOM 707 C C . PHE A 1 90 ? -1.237 5.569 17.795 1.00 84.56 90 PHE A C 1
ATOM 709 O O . PHE A 1 90 ? -2.082 5.912 16.970 1.00 84.56 90 PHE A O 1
ATOM 716 N N . GLY A 1 91 ? -0.572 6.475 18.518 1.00 73.94 91 GLY A N 1
ATOM 717 C CA . GLY A 1 91 ? -0.760 7.914 18.320 1.00 73.94 91 GLY A CA 1
ATOM 718 C C . GLY A 1 91 ? -0.426 8.320 16.882 1.00 73.94 91 GLY A C 1
ATOM 719 O O . GLY A 1 91 ? 0.735 8.261 16.487 1.00 73.94 91 GLY A O 1
ATOM 720 N N . GLY A 1 92 ? -1.444 8.713 16.110 1.00 75.88 92 GLY A N 1
ATOM 721 C CA . GLY A 1 92 ? -1.308 9.123 14.709 1.00 75.88 92 GLY A CA 1
ATOM 722 C C . GLY A 1 92 ? -1.559 8.030 13.664 1.00 75.88 92 GLY A C 1
ATOM 723 O O . GLY A 1 92 ? -1.394 8.307 12.480 1.00 75.88 92 GLY A O 1
ATOM 724 N N . GLY A 1 93 ? -1.962 6.812 14.046 1.00 85.69 93 GLY A N 1
ATOM 725 C CA . GLY A 1 93 ? -2.204 5.761 13.058 1.00 85.69 93 GLY A CA 1
ATOM 726 C C . GLY A 1 93 ? -2.642 4.411 13.609 1.00 85.69 93 GLY A C 1
ATOM 727 O O . GLY A 1 93 ? -2.837 4.210 14.806 1.00 85.69 93 GLY A O 1
ATOM 728 N N . GLY A 1 94 ? -2.780 3.455 12.700 1.00 90.38 94 GLY A N 1
ATOM 729 C CA . GLY A 1 94 ? -2.978 2.060 13.056 1.00 90.38 94 GLY A CA 1
ATOM 730 C C . GLY A 1 94 ? -2.543 1.114 11.953 1.00 90.38 94 GLY A C 1
ATOM 731 O O . GLY A 1 94 ? -2.435 1.486 10.785 1.00 90.38 94 GLY A O 1
ATOM 732 N N . THR A 1 95 ? -2.296 -0.134 12.325 1.00 92.56 95 THR A N 1
ATOM 733 C CA . THR A 1 95 ? -2.026 -1.214 11.381 1.00 92.56 95 THR A CA 1
ATOM 734 C C . THR A 1 95 ? -2.845 -2.449 11.716 1.00 92.56 95 THR A C 1
ATOM 736 O O . THR A 1 95 ? -3.154 -2.705 12.881 1.00 92.56 95 THR A O 1
ATOM 739 N N . LEU A 1 96 ? -3.214 -3.206 10.686 1.00 93.94 96 LEU A N 1
ATOM 740 C CA . LEU A 1 96 ? -3.900 -4.480 10.824 1.00 93.94 96 LEU A CA 1
ATOM 741 C C . LEU A 1 96 ? -3.158 -5.541 10.026 1.00 93.94 96 LEU A C 1
ATOM 743 O O . LEU A 1 96 ? -2.664 -5.264 8.938 1.00 93.94 96 LEU A O 1
ATOM 747 N N . GLY A 1 97 ? -3.122 -6.760 10.546 1.00 93.88 97 GLY A N 1
ATOM 748 C CA . GLY A 1 97 ? -2.718 -7.929 9.773 1.00 93.88 97 GLY A CA 1
ATOM 749 C C . GLY A 1 97 ? -3.867 -8.913 9.731 1.00 93.88 97 GLY A C 1
ATOM 750 O O . GLY A 1 97 ? -4.338 -9.346 10.781 1.00 93.88 97 GLY A O 1
ATOM 751 N N . ILE A 1 98 ? -4.318 -9.260 8.529 1.00 95.69 98 ILE A N 1
ATOM 752 C CA . ILE A 1 98 ? -5.493 -10.106 8.304 1.00 95.69 98 ILE A CA 1
ATOM 753 C C . ILE A 1 98 ? -5.045 -11.357 7.550 1.00 95.69 98 ILE A C 1
ATOM 755 O O . ILE A 1 98 ? -4.448 -11.257 6.479 1.00 95.69 98 ILE A O 1
ATOM 759 N N . ARG A 1 99 ? -5.310 -12.546 8.100 1.00 95.00 99 ARG A N 1
ATOM 760 C CA . ARG A 1 99 ? -4.895 -13.821 7.496 1.00 95.00 99 ARG A CA 1
ATOM 761 C C . ARG A 1 99 ? -6.093 -14.619 7.017 1.00 95.00 99 ARG A C 1
ATOM 763 O O . ARG A 1 99 ? -6.997 -14.900 7.801 1.00 95.00 99 ARG A O 1
ATOM 770 N N . ALA A 1 100 ? -6.050 -15.059 5.764 1.00 94.69 100 ALA A N 1
ATOM 771 C CA . ALA A 1 100 ? -7.015 -16.011 5.226 1.00 94.69 100 ALA A CA 1
ATOM 772 C C . ALA A 1 100 ? -6.794 -17.412 5.823 1.00 94.69 100 ALA A C 1
ATOM 774 O O . ALA A 1 100 ? -5.667 -17.803 6.146 1.00 94.69 100 ALA A O 1
ATOM 775 N N . LYS A 1 101 ? -7.877 -18.178 5.955 1.00 94.44 101 LYS A N 1
ATOM 776 C CA . LYS A 1 101 ? -7.837 -19.604 6.296 1.00 94.44 101 LYS A CA 1
ATOM 777 C C . LYS A 1 101 ? -7.289 -20.426 5.132 1.00 94.44 101 LYS A C 1
ATOM 779 O O . LYS A 1 101 ? -6.433 -21.279 5.349 1.00 94.44 101 LYS A O 1
ATOM 784 N N . ASP A 1 102 ? -7.734 -20.116 3.916 1.00 93.88 102 ASP A N 1
ATOM 785 C CA . ASP A 1 102 ? -7.152 -20.614 2.671 1.00 93.88 102 ASP A CA 1
ATOM 786 C C . ASP A 1 102 ? -6.145 -19.597 2.115 1.00 93.88 102 ASP A C 1
ATOM 788 O O . ASP A 1 102 ? -6.501 -18.508 1.660 1.00 93.88 102 ASP A O 1
ATOM 792 N N . GLN A 1 103 ? -4.867 -19.966 2.145 1.00 88.38 103 GLN A N 1
ATOM 793 C CA . GLN A 1 103 ? -3.765 -19.102 1.722 1.00 88.38 103 GLN A CA 1
ATOM 794 C C . GLN A 1 103 ? -3.724 -18.873 0.204 1.00 88.38 103 GLN A C 1
ATOM 796 O O . GLN A 1 103 ? -3.149 -17.884 -0.250 1.00 88.38 103 GLN A O 1
ATOM 801 N N . SER A 1 104 ? -4.372 -19.724 -0.597 1.00 91.38 104 SER A N 1
ATOM 802 C CA . SER A 1 104 ? -4.458 -19.515 -2.047 1.00 91.38 104 SER A CA 1
ATOM 803 C C . SER A 1 104 ? -5.332 -18.306 -2.417 1.00 91.38 104 SER A C 1
ATOM 805 O O . SER A 1 104 ? -5.184 -17.734 -3.499 1.00 91.38 104 SER A O 1
ATOM 807 N N . ARG A 1 105 ? -6.184 -17.854 -1.485 1.00 93.50 105 ARG A N 1
ATOM 808 C CA . ARG A 1 105 ? -7.167 -16.777 -1.675 1.00 93.50 105 ARG A CA 1
ATOM 809 C C . ARG A 1 105 ? -6.743 -15.433 -1.083 1.00 93.50 105 ARG A C 1
ATOM 811 O O . ARG A 1 105 ? -7.551 -14.515 -0.996 1.00 93.50 105 ARG A O 1
ATOM 818 N N . VAL A 1 106 ? -5.470 -15.256 -0.716 1.00 92.00 106 VAL A N 1
ATOM 819 C CA . VAL A 1 106 ? -4.987 -13.992 -0.116 1.00 92.00 106 VAL A CA 1
ATOM 820 C C . VAL A 1 106 ? -5.171 -12.788 -1.049 1.00 92.00 106 VAL A C 1
ATOM 822 O O . VAL A 1 106 ? -5.473 -11.701 -0.574 1.00 92.00 106 VAL A O 1
ATOM 825 N N . LYS A 1 107 ? -5.065 -12.965 -2.373 1.00 90.69 107 LYS A N 1
ATOM 826 C CA . LYS A 1 107 ? -5.338 -11.881 -3.338 1.00 90.69 107 LYS A CA 1
ATOM 827 C C . LYS A 1 107 ? -6.804 -11.451 -3.353 1.00 90.69 107 LYS A C 1
ATOM 829 O O . LYS A 1 107 ? -7.098 -10.270 -3.497 1.00 90.69 107 LYS A O 1
ATOM 834 N N . GLU A 1 108 ? -7.715 -12.408 -3.214 1.00 94.38 108 GLU A N 1
ATOM 835 C CA . GLU A 1 108 ? -9.145 -12.123 -3.097 1.00 94.38 108 GLU A CA 1
ATOM 836 C C . GLU A 1 108 ? -9.434 -11.413 -1.772 1.00 94.38 108 GLU A C 1
ATOM 838 O O . GLU A 1 108 ? -10.132 -10.403 -1.754 1.00 94.38 108 GLU A O 1
ATOM 843 N N . LEU A 1 109 ? -8.806 -11.872 -0.684 1.00 95.12 109 LEU A N 1
ATOM 844 C CA . LEU A 1 109 ? -8.888 -11.210 0.612 1.00 95.12 109 LEU A CA 1
ATOM 845 C C . LEU A 1 109 ? -8.350 -9.775 0.539 1.00 95.12 109 LEU A C 1
ATOM 847 O O . LEU A 1 109 ? -8.968 -8.877 1.095 1.00 95.12 109 LEU A O 1
ATOM 851 N N . GLU A 1 110 ? -7.236 -9.529 -0.155 1.00 94.12 110 GLU A N 1
ATOM 852 C CA . GLU A 1 110 ? -6.698 -8.176 -0.346 1.00 94.12 110 GLU A CA 1
ATOM 853 C C . GLU A 1 110 ? -7.726 -7.262 -1.021 1.00 94.12 110 GLU A C 1
ATOM 855 O O . GLU A 1 110 ? -7.928 -6.131 -0.573 1.00 94.12 110 GLU A O 1
ATOM 860 N N . GLN A 1 111 ? -8.413 -7.761 -2.052 1.00 93.75 111 GLN A N 1
ATOM 861 C CA . GLN A 1 111 ? -9.453 -7.006 -2.741 1.00 93.75 111 GLN A CA 1
ATOM 862 C C . GLN A 1 111 ? -10.623 -6.689 -1.806 1.00 93.75 111 GLN A C 1
ATOM 864 O O . GLN A 1 111 ? -10.992 -5.523 -1.692 1.00 93.75 111 GLN A O 1
ATOM 869 N N . VAL A 1 112 ? -11.145 -7.689 -1.089 1.00 95.31 112 VAL A N 1
ATOM 870 C CA . VAL A 1 112 ? -12.213 -7.513 -0.091 1.00 95.31 112 VAL A CA 1
ATOM 871 C C . VAL A 1 112 ? -11.811 -6.492 0.968 1.00 95.31 112 VAL A C 1
ATOM 873 O O . VAL A 1 112 ? -12.581 -5.589 1.296 1.00 95.31 112 VAL A O 1
ATOM 876 N N . VAL A 1 113 ? -10.584 -6.589 1.485 1.00 95.44 113 VAL A N 1
ATOM 877 C CA . VAL A 1 113 ? -10.076 -5.642 2.476 1.00 95.44 113 VAL A CA 1
ATOM 878 C C . VAL A 1 113 ? -10.123 -4.228 1.913 1.00 95.44 113 VAL A C 1
ATOM 880 O O . VAL A 1 113 ? -10.708 -3.357 2.553 1.00 95.44 113 VAL A O 1
ATOM 883 N N . ARG A 1 114 ? -9.595 -4.011 0.703 1.00 92.25 114 ARG A N 1
ATOM 884 C CA . ARG A 1 114 ? -9.573 -2.700 0.038 1.00 92.25 114 ARG A CA 1
ATOM 885 C C . ARG A 1 114 ? -10.961 -2.129 -0.236 1.00 92.25 114 ARG A C 1
ATOM 887 O O . ARG A 1 114 ? -11.151 -0.931 -0.052 1.00 92.25 114 ARG A O 1
ATOM 894 N N . THR A 1 115 ? -11.899 -2.944 -0.711 1.00 91.81 115 THR A N 1
ATOM 895 C CA . THR A 1 115 ? -13.193 -2.452 -1.211 1.00 91.81 115 THR A CA 1
ATOM 896 C C . THR A 1 115 ? -14.299 -2.448 -0.170 1.00 91.81 115 THR A C 1
ATOM 898 O O . THR A 1 115 ? -15.220 -1.647 -0.289 1.00 91.81 115 THR A O 1
ATOM 901 N N . GLU A 1 116 ? -14.232 -3.320 0.835 1.00 94.00 116 GLU A N 1
ATOM 902 C CA . GLU A 1 116 ? -15.289 -3.472 1.841 1.00 94.00 116 GLU A CA 1
ATOM 903 C C . GLU A 1 116 ? -14.816 -3.093 3.242 1.00 94.00 116 GLU A C 1
ATOM 905 O O . GLU A 1 116 ? -15.507 -2.363 3.950 1.00 94.00 116 GLU A O 1
ATOM 910 N N . ILE A 1 117 ? -13.645 -3.577 3.664 1.00 94.88 117 ILE A N 1
ATOM 911 C CA . ILE A 1 117 ? -13.229 -3.455 5.066 1.00 94.88 117 ILE A CA 1
ATOM 912 C C . ILE A 1 117 ? -12.745 -2.039 5.373 1.00 94.88 117 ILE A C 1
ATOM 914 O O . ILE A 1 117 ? -13.238 -1.426 6.318 1.00 94.88 117 ILE A O 1
ATOM 918 N N . ILE A 1 118 ? -11.825 -1.504 4.564 1.00 93.50 118 ILE A N 1
ATOM 919 C CA . ILE A 1 118 ? -11.196 -0.192 4.806 1.00 93.50 118 ILE A CA 1
ATOM 920 C C . ILE A 1 118 ? -11.773 0.949 3.964 1.00 93.50 118 ILE A C 1
ATOM 922 O O . ILE A 1 118 ? -11.271 2.069 4.016 1.00 93.50 118 ILE A O 1
ATOM 926 N N . ALA A 1 119 ? -12.811 0.679 3.177 1.00 90.69 119 ALA A N 1
ATOM 927 C CA . ALA A 1 119 ? -13.438 1.678 2.324 1.00 90.69 119 ALA A CA 1
ATOM 928 C C . ALA A 1 119 ? -14.422 2.573 3.097 1.00 90.69 119 ALA A C 1
ATOM 930 O O . ALA A 1 119 ? -15.056 2.151 4.067 1.00 90.69 119 ALA A O 1
ATOM 931 N N . GLY A 1 120 ? -14.597 3.806 2.616 1.00 88.00 120 GLY A N 1
ATOM 932 C CA . GLY A 1 120 ? -15.670 4.701 3.061 1.00 88.00 120 GLY A CA 1
ATOM 933 C C . GLY A 1 120 ? -15.438 5.423 4.389 1.00 88.00 120 GLY A C 1
ATOM 934 O O . GLY A 1 120 ? -16.384 6.003 4.913 1.00 88.00 120 GLY A O 1
ATOM 935 N N . PHE A 1 121 ? -14.219 5.412 4.935 1.00 90.25 121 PHE A N 1
ATOM 936 C CA . PHE A 1 121 ? -13.879 6.249 6.086 1.00 90.25 121 PHE A CA 1
ATOM 937 C C . PHE A 1 121 ? -13.615 7.699 5.636 1.00 90.25 121 PHE A C 1
ATOM 939 O O . PHE A 1 121 ? -12.770 7.906 4.760 1.00 90.25 121 PHE A O 1
ATOM 946 N N . PRO A 1 122 ? -14.320 8.699 6.195 1.00 85.31 122 PRO A N 1
ATOM 947 C CA . PRO A 1 122 ? -14.128 10.101 5.831 1.00 85.31 122 PRO A CA 1
ATOM 948 C C . PRO A 1 122 ? -12.757 10.591 6.301 1.00 85.31 122 PRO A C 1
ATOM 950 O O . PRO A 1 122 ? -12.366 10.333 7.434 1.00 85.31 122 PRO A O 1
ATOM 953 N N . ASP A 1 123 ? -12.018 11.273 5.424 1.00 84.00 123 ASP A N 1
ATOM 954 C CA . ASP A 1 123 ? -10.704 11.875 5.712 1.00 84.00 123 ASP A CA 1
ATOM 955 C C . ASP A 1 123 ? -9.636 10.918 6.289 1.00 84.00 123 ASP A C 1
ATOM 957 O O . ASP A 1 123 ? -8.597 11.349 6.793 1.00 84.00 123 ASP A O 1
ATOM 961 N N . VAL A 1 124 ? -9.841 9.602 6.164 1.00 87.38 124 VAL A N 1
ATOM 962 C CA . VAL A 1 124 ? -8.886 8.568 6.571 1.00 87.38 124 VAL A CA 1
ATOM 963 C C . VAL A 1 124 ? -8.193 8.011 5.338 1.00 87.38 124 VAL A C 1
ATOM 965 O O . VAL A 1 124 ? -8.823 7.475 4.426 1.00 87.38 124 VAL A O 1
ATOM 968 N N . ARG A 1 125 ? -6.860 8.065 5.331 1.00 86.50 125 ARG A N 1
ATOM 969 C CA . ARG A 1 125 ? -6.067 7.357 4.324 1.00 86.50 125 ARG A CA 1
ATOM 970 C C . ARG A 1 125 ? -5.808 5.943 4.817 1.00 86.50 125 ARG A C 1
ATOM 972 O O . ARG A 1 125 ? -5.104 5.761 5.808 1.00 86.50 125 ARG A O 1
ATOM 979 N N . ALA A 1 126 ? -6.353 4.951 4.126 1.00 89.25 126 ALA A N 1
ATOM 980 C CA . ALA A 1 126 ? -6.109 3.548 4.419 1.00 89.25 126 ALA A CA 1
ATOM 981 C C . ALA A 1 126 ? -5.545 2.832 3.190 1.00 89.25 126 ALA A C 1
ATOM 983 O O . ALA A 1 126 ? -5.961 3.071 2.057 1.00 89.25 126 ALA A O 1
ATOM 984 N N . PHE A 1 127 ? -4.585 1.947 3.422 1.00 87.56 127 PHE A N 1
ATOM 985 C CA . PHE A 1 127 ? -3.920 1.175 2.389 1.00 87.56 127 PHE A CA 1
ATOM 986 C C . PHE A 1 127 ? -3.827 -0.287 2.815 1.00 87.56 127 PHE A C 1
ATOM 988 O O . PHE A 1 127 ? -3.515 -0.561 3.969 1.00 87.56 127 PHE A O 1
ATOM 995 N N . ALA A 1 128 ? -4.062 -1.218 1.892 1.00 90.81 128 ALA A N 1
ATOM 996 C CA . ALA A 1 128 ? -3.911 -2.647 2.140 1.00 90.81 128 ALA A CA 1
ATOM 997 C C . ALA A 1 128 ? -3.100 -3.313 1.030 1.00 90.81 128 ALA A C 1
ATOM 999 O O . ALA A 1 128 ? -3.341 -3.058 -0.153 1.00 90.81 128 ALA A O 1
ATOM 1000 N N . ALA A 1 129 ? -2.168 -4.184 1.397 1.00 88.38 129 ALA A N 1
ATOM 1001 C CA . ALA A 1 129 ? -1.462 -5.038 0.452 1.00 88.38 129 ALA A CA 1
ATOM 1002 C C . ALA A 1 129 ? -0.911 -6.295 1.110 1.00 88.38 129 ALA A C 1
ATOM 1004 O O . ALA A 1 129 ? -0.595 -6.320 2.299 1.00 88.38 129 ALA A O 1
ATOM 1005 N N . GLN A 1 130 ? -0.713 -7.330 0.301 1.00 88.06 130 GLN A N 1
ATOM 1006 C CA . GLN A 1 130 ? 0.064 -8.485 0.717 1.00 88.06 130 GLN A CA 1
ATOM 1007 C C . GLN A 1 130 ? 1.561 -8.139 0.833 1.00 88.06 130 GLN A C 1
ATOM 1009 O O . GLN A 1 130 ? 2.267 -7.949 -0.173 1.00 88.06 130 GLN A O 1
ATOM 1014 N N . GLY A 1 131 ? 2.054 -8.102 2.073 1.00 77.62 131 GLY A N 1
ATOM 1015 C CA . GLY A 1 131 ? 3.453 -7.839 2.393 1.00 77.62 131 GLY A CA 1
ATOM 1016 C C . GLY A 1 131 ? 4.416 -8.919 1.889 1.00 77.62 131 GLY A C 1
ATOM 1017 O O . GLY A 1 131 ? 4.047 -10.068 1.630 1.00 77.62 131 GLY A O 1
ATOM 1018 N N . ASN A 1 132 ? 5.693 -8.551 1.766 1.00 79.69 132 ASN A N 1
ATOM 1019 C CA . ASN A 1 132 ? 6.775 -9.491 1.466 1.00 79.69 132 ASN A CA 1
ATOM 1020 C C . ASN A 1 132 ? 7.326 -10.078 2.775 1.00 79.69 132 ASN A C 1
ATOM 1022 O O . ASN A 1 132 ? 7.529 -9.353 3.747 1.00 79.69 132 ASN A O 1
ATOM 1026 N N . LEU A 1 133 ? 7.601 -11.381 2.805 1.00 77.19 133 LEU A N 1
ATOM 1027 C CA . LEU A 1 133 ? 8.131 -12.091 3.972 1.00 77.19 133 LEU A CA 1
ATOM 1028 C C . LEU A 1 133 ? 9.537 -11.608 4.353 1.00 77.19 133 LEU A C 1
ATOM 1030 O O . LEU A 1 133 ? 9.864 -11.561 5.533 1.00 77.19 133 LEU A O 1
ATOM 1034 N N . PHE A 1 134 ? 10.323 -11.186 3.358 1.00 72.56 134 PHE A N 1
ATOM 1035 C CA . PHE A 1 134 ? 11.681 -10.649 3.512 1.00 72.56 134 PHE A CA 1
ATOM 1036 C C . PHE A 1 134 ? 11.771 -9.148 3.183 1.00 72.56 134 PHE A C 1
ATOM 1038 O O . PHE A 1 134 ? 12.789 -8.672 2.676 1.00 72.56 134 PHE A O 1
ATOM 1045 N N . GLY A 1 135 ? 10.693 -8.393 3.432 1.00 63.59 135 GLY A N 1
ATOM 1046 C CA . GLY A 1 135 ? 10.695 -6.939 3.254 1.00 63.59 135 GLY A CA 1
ATOM 1047 C C . GLY A 1 135 ? 11.805 -6.272 4.079 1.00 63.59 135 GLY A C 1
ATOM 1048 O O . GLY A 1 135 ? 11.954 -6.570 5.260 1.00 63.59 135 GLY A O 1
ATOM 1049 N N . GLY A 1 136 ? 12.603 -5.406 3.448 1.00 62.38 136 GLY A N 1
ATOM 1050 C CA . GLY A 1 136 ? 13.711 -4.683 4.088 1.00 62.38 136 GLY A CA 1
ATOM 1051 C C . GLY A 1 136 ? 15.080 -5.380 4.050 1.00 62.38 136 GLY A C 1
ATOM 1052 O O . GLY A 1 136 ? 16.077 -4.736 4.357 1.00 62.38 136 GLY A O 1
ATOM 1053 N N . ILE A 1 137 ? 15.152 -6.658 3.650 1.00 62.94 137 ILE A N 1
ATOM 1054 C CA . ILE A 1 137 ? 16.422 -7.395 3.456 1.00 62.94 137 ILE A CA 1
ATOM 1055 C C . ILE A 1 137 ? 16.752 -7.541 1.960 1.00 62.94 137 ILE A C 1
ATOM 1057 O O . ILE A 1 137 ? 17.917 -7.508 1.570 1.00 62.94 137 ILE A O 1
ATOM 1061 N N . ALA A 1 138 ? 15.726 -7.678 1.118 1.00 57.59 138 ALA A N 1
ATOM 1062 C CA . ALA A 1 138 ? 15.837 -7.702 -0.340 1.00 57.59 138 ALA A CA 1
ATOM 1063 C C . ALA A 1 138 ? 15.180 -6.458 -0.961 1.00 57.59 138 ALA A C 1
ATOM 1065 O O . ALA A 1 138 ? 14.393 -5.780 -0.297 1.00 57.59 138 ALA A O 1
ATOM 1066 N N . ALA A 1 139 ? 15.492 -6.182 -2.234 1.00 58.41 139 ALA A N 1
ATOM 1067 C CA . ALA A 1 139 ? 14.898 -5.087 -2.998 1.00 58.41 139 ALA A CA 1
ATOM 1068 C C . ALA A 1 139 ? 13.366 -5.129 -2.884 1.00 58.41 139 ALA A C 1
ATOM 1070 O O . ALA A 1 139 ? 12.713 -6.090 -3.291 1.00 58.41 139 ALA A O 1
ATOM 1071 N N . ASP A 1 140 ? 12.788 -4.079 -2.315 1.00 63.25 140 ASP A N 1
ATOM 1072 C CA . ASP A 1 140 ? 11.360 -3.951 -2.014 1.00 63.25 140 ASP A CA 1
ATOM 1073 C C . ASP A 1 1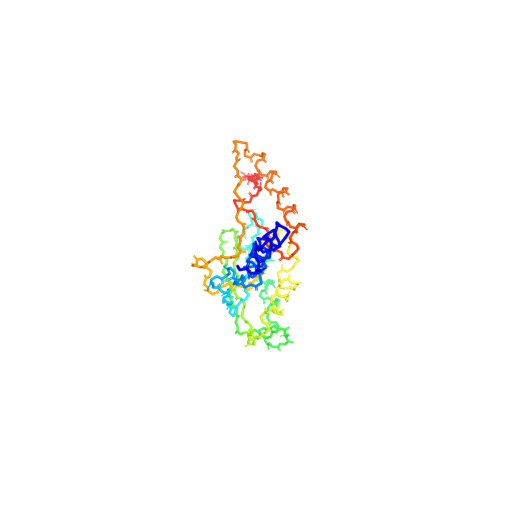40 ? 10.499 -3.684 -3.262 1.00 63.25 140 ASP A C 1
ATOM 1075 O O . ASP A 1 140 ? 9.302 -3.422 -3.141 1.00 63.25 140 ASP A O 1
ATOM 1079 N N . ARG A 1 141 ? 11.098 -3.779 -4.461 1.00 72.50 141 ARG A N 1
ATOM 1080 C CA . ARG A 1 141 ? 10.518 -3.369 -5.749 1.00 72.50 141 ARG A CA 1
ATOM 1081 C C . ARG A 1 141 ? 9.834 -1.997 -5.650 1.00 72.50 141 ARG A C 1
ATOM 1083 O O . ARG A 1 141 ? 8.796 -1.778 -6.272 1.00 72.50 141 ARG A O 1
ATOM 1090 N N . SER A 1 142 ? 10.404 -1.086 -4.860 1.00 77.94 142 SER A N 1
ATOM 1091 C CA . SER A 1 142 ? 9.940 0.291 -4.740 1.00 77.94 142 SER A CA 1
ATOM 1092 C C . SER A 1 142 ? 10.835 1.243 -5.532 1.00 77.94 142 SER A C 1
ATOM 1094 O O . SER A 1 142 ? 11.988 0.943 -5.850 1.00 77.94 142 SER A O 1
ATOM 1096 N N . ILE A 1 143 ? 10.284 2.407 -5.869 1.00 84.50 143 ILE A N 1
ATOM 1097 C CA . ILE A 1 143 ? 11.038 3.533 -6.414 1.00 84.50 143 ILE A CA 1
ATOM 1098 C C . ILE A 1 143 ? 10.970 4.640 -5.370 1.00 84.50 143 ILE A C 1
ATOM 1100 O O . ILE A 1 143 ? 9.886 5.138 -5.065 1.00 84.50 143 ILE A O 1
ATOM 1104 N N . GLN A 1 144 ? 12.123 5.026 -4.828 1.00 87.81 144 GLN A N 1
ATOM 1105 C CA . GLN A 1 144 ? 12.220 6.146 -3.897 1.00 87.81 144 GLN A CA 1
ATOM 1106 C C . GLN A 1 144 ? 12.577 7.420 -4.661 1.00 87.81 144 GLN A C 1
ATOM 1108 O O . GLN A 1 144 ? 13.554 7.461 -5.408 1.00 87.81 144 GLN A O 1
ATOM 1113 N N . ILE A 1 145 ? 11.773 8.465 -4.469 1.00 90.38 145 ILE A N 1
ATOM 1114 C CA . ILE A 1 145 ? 11.992 9.785 -5.062 1.00 90.38 145 ILE A CA 1
ATOM 1115 C C . ILE A 1 145 ? 12.227 10.771 -3.922 1.00 90.38 145 ILE A C 1
ATOM 1117 O O . ILE A 1 145 ? 11.332 11.026 -3.118 1.00 90.38 145 ILE A O 1
ATOM 1121 N N . HIS A 1 146 ? 13.435 11.327 -3.853 1.00 91.81 146 HIS A N 1
ATOM 1122 C CA . HIS A 1 146 ? 13.805 12.302 -2.831 1.00 91.81 146 HIS A CA 1
ATOM 1123 C C . HIS A 1 146 ? 13.633 13.723 -3.368 1.00 91.81 146 HIS A C 1
ATOM 1125 O O . HIS A 1 146 ? 14.301 14.120 -4.322 1.00 91.81 146 HIS A O 1
ATOM 1131 N N . LEU A 1 147 ? 12.751 14.496 -2.735 1.00 90.31 147 LEU A N 1
ATOM 1132 C CA . LEU A 1 147 ? 12.534 15.907 -3.045 1.00 90.31 147 LEU A CA 1
ATOM 1133 C C . LEU A 1 147 ? 13.302 16.776 -2.042 1.00 90.31 147 LEU A C 1
ATOM 1135 O O . LEU A 1 147 ? 13.226 16.550 -0.835 1.00 90.31 147 LEU A O 1
ATOM 1139 N N . GLN A 1 148 ? 14.044 17.770 -2.534 1.00 91.50 148 GLN A N 1
ATOM 1140 C CA . GLN A 1 148 ? 14.827 18.694 -1.709 1.00 91.50 148 GLN A CA 1
ATOM 1141 C C . GLN A 1 148 ? 14.619 20.135 -2.179 1.00 91.50 148 GLN A C 1
ATOM 1143 O O . GLN A 1 148 ? 14.706 20.427 -3.370 1.00 91.50 148 GLN A O 1
ATOM 1148 N N . SER A 1 149 ? 14.361 21.042 -1.238 1.00 90.50 149 SER A N 1
ATOM 1149 C CA . SER A 1 149 ? 14.202 22.476 -1.489 1.00 90.50 149 SER A CA 1
ATOM 1150 C C . SER A 1 149 ? 14.516 23.275 -0.222 1.00 90.50 149 SER A C 1
ATOM 1152 O O . SER A 1 149 ? 14.453 22.742 0.885 1.00 90.50 149 SER A O 1
ATOM 1154 N N . ARG A 1 150 ? 14.844 24.563 -0.383 1.00 92.00 150 ARG A N 1
ATOM 1155 C CA . ARG A 1 150 ? 14.921 25.535 0.725 1.00 92.00 150 ARG A CA 1
ATOM 1156 C C . ARG A 1 150 ? 13.555 26.133 1.074 1.00 92.00 150 ARG A C 1
ATOM 1158 O O . ARG A 1 150 ? 13.380 26.630 2.179 1.00 92.00 150 ARG A O 1
ATOM 1165 N N . ASP A 1 151 ? 12.617 26.091 0.132 1.00 90.06 151 ASP A N 1
ATOM 1166 C CA . ASP A 1 151 ? 11.232 26.504 0.325 1.00 90.06 151 ASP A CA 1
ATOM 1167 C C . ASP A 1 151 ? 10.391 25.286 0.718 1.00 90.06 151 ASP A C 1
ATOM 1169 O O . ASP A 1 151 ? 10.131 24.405 -0.104 1.00 90.06 151 ASP A O 1
ATOM 1173 N N . ILE A 1 152 ? 9.998 25.234 1.991 1.00 83.25 152 ILE A N 1
ATOM 1174 C CA . ILE A 1 152 ? 9.216 24.133 2.562 1.00 83.25 152 ILE A CA 1
ATOM 1175 C C . ILE A 1 152 ? 7.781 24.139 2.018 1.00 83.25 152 ILE A C 1
ATOM 1177 O O . ILE A 1 152 ? 7.216 23.070 1.796 1.00 83.25 152 ILE A O 1
ATOM 1181 N N . GLN A 1 153 ? 7.198 25.317 1.764 1.00 83.12 153 GLN A N 1
ATOM 1182 C CA . GLN A 1 153 ? 5.834 25.412 1.239 1.00 83.12 153 GLN A CA 1
ATOM 1183 C C . GLN A 1 153 ? 5.789 24.902 -0.203 1.00 83.12 153 GLN A C 1
ATOM 1185 O O . GLN A 1 153 ? 5.013 23.994 -0.510 1.00 83.12 153 GLN A O 1
ATOM 1190 N N . GLY A 1 154 ? 6.702 25.380 -1.053 1.00 88.56 154 GLY A N 1
ATOM 1191 C CA . GLY A 1 154 ? 6.848 24.877 -2.418 1.00 88.56 154 GLY A CA 1
ATOM 1192 C C . GLY A 1 154 ? 7.192 23.384 -2.477 1.00 88.56 154 GLY A C 1
ATOM 1193 O O . GLY A 1 154 ? 6.723 22.675 -3.368 1.00 88.56 154 GLY A O 1
ATOM 1194 N N . LEU A 1 155 ? 7.953 22.862 -1.506 1.00 90.00 155 LEU A N 1
ATOM 1195 C CA . LEU A 1 155 ? 8.254 21.429 -1.416 1.00 90.00 155 LEU A CA 1
ATOM 1196 C C . LEU A 1 155 ? 6.990 20.583 -1.201 1.00 90.00 155 LEU A C 1
ATOM 1198 O O . LEU A 1 155 ? 6.839 19.549 -1.853 1.00 90.00 155 LEU A O 1
ATOM 1202 N N . GLY A 1 156 ? 6.077 21.028 -0.330 1.00 87.94 156 GLY A N 1
ATOM 1203 C CA . GLY A 1 156 ? 4.791 20.365 -0.092 1.00 87.94 156 GLY A CA 1
ATOM 1204 C C . GLY A 1 156 ? 3.897 20.353 -1.334 1.00 87.94 156 GLY A C 1
ATOM 1205 O O . GLY A 1 156 ? 3.349 19.310 -1.697 1.00 87.94 156 GLY A O 1
ATOM 1206 N N . GLU A 1 157 ? 3.814 21.476 -2.052 1.00 89.38 157 GLU A N 1
ATOM 1207 C CA . GLU A 1 157 ? 3.042 21.566 -3.299 1.00 89.38 157 GLU A CA 1
ATOM 1208 C C . GLU A 1 157 ? 3.580 20.633 -4.391 1.00 89.38 157 GLU A C 1
ATOM 1210 O O . GLU A 1 157 ? 2.808 19.930 -5.052 1.00 89.38 157 GLU A O 1
ATOM 1215 N N . VAL A 1 158 ? 4.906 20.585 -4.562 1.00 92.50 158 VAL A N 1
ATOM 1216 C CA . VAL A 1 158 ? 5.562 19.687 -5.523 1.00 92.50 158 VAL A CA 1
ATOM 1217 C C . VAL A 1 158 ? 5.364 18.226 -5.129 1.00 92.50 158 VAL A C 1
ATOM 1219 O O . VAL A 1 158 ? 5.086 17.406 -6.003 1.00 92.50 158 VAL A O 1
ATOM 1222 N N . ALA A 1 159 ? 5.456 17.891 -3.840 1.00 91.69 159 ALA A N 1
ATOM 1223 C CA . ALA A 1 159 ? 5.210 16.538 -3.352 1.00 91.69 159 ALA A CA 1
ATOM 1224 C C . ALA A 1 159 ? 3.768 16.082 -3.633 1.00 91.69 159 ALA A C 1
ATOM 1226 O O . ALA A 1 159 ? 3.575 14.993 -4.176 1.00 91.69 159 ALA A O 1
ATOM 1227 N N . ARG A 1 160 ? 2.767 16.934 -3.366 1.00 89.31 160 ARG A N 1
ATOM 1228 C CA . ARG A 1 160 ? 1.355 16.651 -3.681 1.00 89.31 160 ARG A CA 1
ATOM 1229 C C . ARG A 1 160 ? 1.145 16.436 -5.179 1.00 89.31 160 ARG A C 1
ATOM 1231 O O . ARG A 1 160 ? 0.596 15.417 -5.590 1.00 89.31 160 ARG A O 1
ATOM 1238 N N . LYS A 1 161 ? 1.641 17.358 -6.008 1.00 92.56 161 LYS A N 1
ATOM 1239 C CA . LYS A 1 161 ? 1.529 17.252 -7.469 1.00 92.56 161 LYS A CA 1
ATOM 1240 C C . LYS A 1 161 ? 2.255 16.019 -8.014 1.00 92.56 161 LYS A C 1
ATOM 1242 O O . LYS A 1 161 ? 1.762 15.361 -8.925 1.00 92.56 161 LYS A O 1
ATOM 1247 N N . GLY A 1 162 ? 3.415 15.684 -7.453 1.00 92.69 162 GLY A N 1
ATOM 1248 C CA . GLY A 1 162 ? 4.153 14.469 -7.782 1.00 92.69 162 GLY A CA 1
ATOM 1249 C C . GLY A 1 162 ? 3.346 13.213 -7.465 1.00 92.69 162 GLY A C 1
ATOM 1250 O O . GLY A 1 162 ? 3.252 12.327 -8.310 1.00 92.69 162 GLY A O 1
ATOM 1251 N N . GLN A 1 163 ? 2.705 13.160 -6.295 1.00 90.50 163 GLN A N 1
ATOM 1252 C CA . GLN A 1 163 ? 1.841 12.045 -5.912 1.00 90.50 163 GLN A CA 1
ATOM 1253 C C . GLN A 1 163 ? 0.665 11.874 -6.885 1.00 90.50 163 GLN A C 1
ATOM 1255 O O . GLN A 1 163 ? 0.406 10.754 -7.323 1.00 90.50 163 GLN A O 1
ATOM 1260 N N . GLU A 1 164 ? 0.002 12.965 -7.278 1.00 91.00 164 GLU A N 1
ATOM 1261 C CA . GLU A 1 164 ? -1.078 12.954 -8.279 1.00 91.00 164 GLU A CA 1
ATOM 1262 C C . GLU A 1 164 ? -0.592 12.397 -9.631 1.00 91.00 164 GLU A C 1
ATOM 1264 O O . GLU A 1 164 ? -1.188 11.464 -10.175 1.00 91.00 164 GLU A O 1
ATOM 1269 N N . LEU A 1 165 ? 0.531 12.913 -10.148 1.00 94.94 165 LEU A N 1
ATOM 1270 C CA . LEU A 1 165 ? 1.099 12.495 -11.435 1.00 94.94 165 LEU A CA 1
ATOM 1271 C C . LEU A 1 165 ? 1.554 11.032 -11.433 1.00 94.94 165 LEU A C 1
ATOM 1273 O O . LEU A 1 165 ? 1.289 10.305 -12.388 1.00 94.94 165 LEU A O 1
ATOM 1277 N N . LEU A 1 166 ? 2.227 10.591 -10.370 1.00 93.88 166 LEU A N 1
ATOM 1278 C CA . LEU A 1 166 ? 2.705 9.214 -10.241 1.00 93.88 166 LEU A CA 1
ATOM 1279 C C . LEU A 1 166 ? 1.542 8.234 -10.089 1.00 93.88 166 LEU A C 1
ATOM 1281 O O . LEU A 1 166 ? 1.568 7.166 -10.692 1.00 93.88 166 LEU A O 1
ATOM 1285 N N . THR A 1 167 ? 0.501 8.604 -9.339 1.00 89.88 167 THR A N 1
ATOM 1286 C CA . THR A 1 167 ? -0.700 7.768 -9.192 1.00 89.88 167 THR A CA 1
ATOM 1287 C C . THR A 1 167 ? -1.402 7.586 -10.538 1.00 89.88 167 THR A C 1
ATOM 1289 O O . THR A 1 167 ? -1.834 6.482 -10.864 1.00 89.88 167 THR A O 1
ATOM 1292 N N . ALA A 1 168 ? -1.465 8.644 -11.353 1.00 92.25 168 ALA A N 1
ATOM 1293 C CA . ALA A 1 168 ? -2.019 8.576 -12.703 1.00 92.25 168 ALA A CA 1
ATOM 1294 C C . ALA A 1 168 ? -1.137 7.766 -13.673 1.00 92.25 168 ALA A C 1
ATOM 1296 O O . ALA A 1 168 ? -1.657 7.015 -14.496 1.00 92.25 168 ALA A O 1
ATOM 1297 N N . ALA A 1 169 ? 0.189 7.904 -13.582 1.00 94.50 169 ALA A N 1
ATOM 1298 C CA . ALA A 1 169 ? 1.139 7.219 -14.459 1.00 94.50 169 ALA A CA 1
ATOM 1299 C C . ALA A 1 169 ? 1.292 5.721 -14.146 1.00 94.50 169 ALA A C 1
ATOM 1301 O O . ALA A 1 169 ? 1.594 4.937 -15.047 1.00 94.50 169 ALA A O 1
ATOM 1302 N N . PHE A 1 170 ? 1.071 5.315 -12.891 1.00 88.94 170 PHE A N 1
ATOM 1303 C CA . PHE A 1 170 ? 1.230 3.936 -12.430 1.00 88.94 170 PHE A CA 1
ATOM 1304 C C . PHE A 1 170 ? -0.063 3.386 -11.799 1.00 88.94 170 PHE A C 1
ATOM 1306 O O . PHE A 1 170 ? -0.137 3.227 -10.575 1.00 88.94 170 PHE A O 1
ATOM 1313 N N . PRO A 1 171 ? -1.088 3.044 -12.607 1.00 84.50 171 PRO A N 1
ATOM 1314 C CA . PRO A 1 171 ? -2.324 2.460 -12.093 1.00 84.50 171 PRO A CA 1
ATOM 1315 C C . PRO A 1 171 ? -2.058 1.182 -11.287 1.00 84.50 171 PRO A C 1
ATOM 1317 O O . PRO A 1 171 ? -1.391 0.261 -11.757 1.00 84.50 171 PRO A O 1
ATOM 1320 N N . GLY A 1 172 ? -2.587 1.119 -10.063 1.00 79.19 172 GLY A N 1
ATOM 1321 C CA . GLY A 1 172 ? -2.419 -0.021 -9.154 1.00 79.19 172 GLY A CA 1
ATOM 1322 C C . GLY A 1 172 ? -1.145 0.008 -8.301 1.00 79.19 172 GLY A C 1
ATOM 1323 O O . GLY A 1 172 ? -1.021 -0.814 -7.391 1.00 79.19 172 GLY A O 1
ATOM 1324 N N . ALA A 1 173 ? -0.231 0.955 -8.539 1.00 82.88 173 ALA A N 1
ATOM 1325 C CA . ALA A 1 173 ? 0.892 1.205 -7.645 1.00 82.88 173 ALA A CA 1
ATOM 1326 C C . ALA A 1 173 ? 0.458 2.006 -6.411 1.00 82.88 173 ALA A C 1
ATOM 1328 O O . ALA A 1 173 ? -0.538 2.729 -6.409 1.00 82.88 173 ALA A O 1
ATOM 1329 N N . VAL A 1 174 ? 1.243 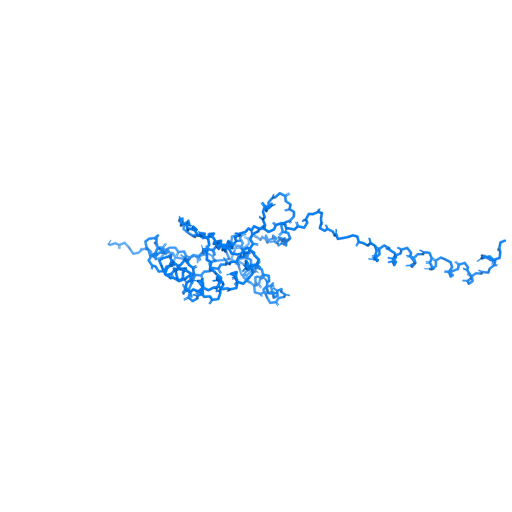1.875 -5.348 1.00 77.06 174 VAL A N 1
ATOM 1330 C CA . VAL A 1 174 ? 1.028 2.569 -4.079 1.00 77.06 174 VAL A CA 1
ATOM 1331 C C . VAL A 1 174 ? 1.953 3.766 -4.056 1.00 77.06 174 VAL A C 1
ATOM 1333 O O . VAL A 1 174 ? 3.165 3.605 -3.918 1.00 77.06 174 VAL A O 1
ATOM 1336 N N . VAL A 1 175 ? 1.400 4.964 -4.210 1.00 86.62 175 VAL A N 1
ATOM 1337 C CA . VAL A 1 175 ? 2.191 6.195 -4.173 1.00 86.62 175 VAL A CA 1
ATOM 1338 C C . VAL A 1 175 ? 1.970 6.878 -2.833 1.00 86.62 175 VAL A C 1
ATOM 1340 O O . VAL A 1 175 ? 0.868 7.338 -2.532 1.00 86.62 175 VAL A O 1
ATOM 1343 N N . ASN A 1 176 ? 3.028 6.939 -2.026 1.00 82.81 176 ASN A N 1
ATOM 1344 C CA . ASN A 1 176 ? 3.006 7.545 -0.703 1.00 82.81 176 ASN A CA 1
ATOM 1345 C C . ASN A 1 176 ? 4.094 8.617 -0.579 1.00 82.81 176 ASN A C 1
ATOM 1347 O O . ASN A 1 176 ? 5.224 8.407 -1.017 1.00 82.81 176 ASN A O 1
ATOM 1351 N N . ALA A 1 177 ? 3.755 9.743 0.046 1.00 84.06 177 ALA A N 1
ATOM 1352 C CA . ALA A 1 177 ? 4.696 10.807 0.371 1.00 84.06 177 ALA A CA 1
ATOM 1353 C C . ALA A 1 177 ? 5.104 10.708 1.846 1.00 84.06 177 ALA A C 1
ATOM 1355 O O . ALA A 1 177 ? 4.253 10.576 2.728 1.00 84.06 177 ALA A O 1
ATOM 1356 N N . PHE A 1 178 ? 6.408 10.775 2.115 1.00 79.12 178 PHE A N 1
ATOM 1357 C CA . PHE A 1 178 ? 6.948 10.782 3.470 1.00 79.12 178 PHE A CA 1
ATOM 1358 C C . PHE A 1 178 ? 8.058 11.839 3.598 1.00 79.12 178 PHE A C 1
ATOM 1360 O O . PHE A 1 178 ? 9.073 11.718 2.908 1.00 79.12 178 PHE A O 1
ATOM 1367 N N . PRO A 1 179 ? 7.913 12.846 4.480 1.00 75.69 179 PRO A N 1
ATOM 1368 C CA . PRO A 1 179 ? 6.726 13.168 5.284 1.00 75.69 179 PRO A CA 1
ATOM 1369 C C . PRO A 1 179 ? 5.518 13.596 4.417 1.00 75.69 179 PRO A C 1
ATOM 1371 O O . PRO A 1 179 ? 5.698 13.927 3.243 1.00 75.69 179 PRO A O 1
ATOM 1374 N N . PRO A 1 180 ? 4.285 13.579 4.960 1.00 74.31 180 PRO A N 1
ATOM 1375 C CA . PRO A 1 180 ? 3.105 14.038 4.232 1.00 74.31 180 PRO A CA 1
ATOM 1376 C C . PRO A 1 180 ? 3.248 15.507 3.788 1.00 74.31 180 PRO A C 1
ATOM 1378 O O . PRO A 1 180 ? 3.782 16.310 4.553 1.00 74.31 180 PRO A O 1
ATOM 1381 N N . PRO A 1 181 ? 2.749 15.882 2.594 1.00 75.12 181 PRO A N 1
ATOM 1382 C CA . PRO A 1 181 ? 2.871 17.243 2.061 1.00 75.12 181 PRO A CA 1
ATOM 1383 C C . PRO A 1 181 ? 2.088 18.298 2.860 1.00 75.12 181 PRO A C 1
ATOM 1385 O O . PRO A 1 181 ? 2.360 19.491 2.729 1.00 75.12 181 PRO A O 1
ATOM 1388 N N . ASP A 1 182 ? 1.156 17.876 3.716 1.00 70.31 182 ASP A N 1
ATOM 1389 C CA . ASP A 1 182 ? 0.357 18.742 4.585 1.00 70.31 182 ASP A CA 1
ATOM 1390 C C . ASP A 1 182 ? 1.166 19.178 5.828 1.00 70.31 182 ASP A C 1
ATOM 1392 O O . ASP A 1 182 ? 0.883 18.785 6.959 1.00 70.31 182 ASP A O 1
ATOM 1396 N N . PHE A 1 183 ? 2.215 19.983 5.628 1.00 58.56 183 PHE A N 1
ATOM 1397 C CA . PHE A 1 183 ? 3.115 20.437 6.705 1.00 58.56 183 PHE A CA 1
ATOM 1398 C C . PHE A 1 183 ? 2.474 21.426 7.692 1.00 58.56 183 PHE A C 1
ATOM 1400 O O . PHE A 1 183 ? 2.986 21.619 8.794 1.00 58.56 183 PHE A O 1
ATOM 1407 N N . ALA A 1 184 ? 1.366 22.064 7.315 1.00 55.88 184 ALA A N 1
ATOM 1408 C CA . ALA A 1 184 ? 0.657 23.037 8.133 1.00 55.88 184 ALA A CA 1
ATOM 1409 C C . ALA A 1 184 ? -0.763 22.535 8.397 1.00 55.88 184 ALA A C 1
ATOM 1411 O O . ALA A 1 184 ? -1.693 22.868 7.671 1.00 55.88 184 ALA A O 1
ATOM 1412 N N . SER A 1 185 ? -0.930 21.725 9.440 1.00 56.50 185 SER A N 1
ATOM 1413 C CA . SER A 1 185 ? -2.243 21.518 10.056 1.00 56.50 185 SER A CA 1
ATOM 1414 C C . SER A 1 185 ? -2.389 22.552 11.176 1.00 56.50 185 SER A C 1
ATOM 1416 O O . SER A 1 185 ? -1.901 22.299 12.279 1.00 56.50 185 SER A O 1
ATOM 1418 N N . PRO A 1 186 ? -2.944 23.754 10.918 1.00 57.59 186 PRO A N 1
ATOM 1419 C CA . PRO A 1 186 ? -3.160 24.732 11.976 1.00 57.59 186 PRO A CA 1
ATOM 1420 C C . PRO A 1 186 ? -4.085 24.131 13.042 1.00 57.59 186 PRO A C 1
ATOM 1422 O O . PRO A 1 186 ? -5.242 23.822 12.775 1.00 57.59 186 PRO A O 1
ATOM 1425 N N . GLU A 1 187 ? -3.572 23.958 14.259 1.00 57.09 187 GLU A N 1
ATOM 1426 C CA . GLU A 1 187 ? -4.374 23.543 15.409 1.00 57.09 187 GLU A CA 1
ATOM 1427 C C . GLU A 1 187 ? -5.059 24.785 15.995 1.00 57.09 187 GLU A C 1
ATOM 1429 O O . GLU A 1 187 ? -4.400 25.673 16.544 1.00 57.09 187 GLU A O 1
ATOM 1434 N N . ILE A 1 188 ? -6.389 24.862 15.905 1.00 67.94 188 ILE A N 1
ATOM 1435 C CA . ILE A 1 188 ? -7.152 25.859 16.662 1.00 67.94 188 ILE A CA 1
ATOM 1436 C C . ILE A 1 188 ? -7.341 25.313 18.075 1.00 67.94 188 ILE A C 1
ATOM 1438 O O . ILE A 1 188 ? -8.213 24.486 18.333 1.00 67.94 188 ILE A O 1
ATOM 1442 N N . ARG A 1 189 ? -6.517 25.788 19.012 1.00 63.19 189 ARG A N 1
ATOM 1443 C CA . ARG A 1 189 ? -6.643 25.430 20.426 1.00 63.19 189 ARG A CA 1
ATOM 1444 C C . ARG A 1 189 ? -7.570 26.408 21.140 1.00 63.19 189 ARG A C 1
ATOM 1446 O O . ARG A 1 189 ? -7.136 27.475 21.569 1.00 63.19 189 ARG A O 1
ATOM 1453 N N . VAL A 1 190 ? -8.833 26.024 21.301 1.00 72.19 190 VAL A N 1
ATOM 1454 C CA . VAL A 1 190 ? -9.776 26.754 22.157 1.00 72.19 190 VAL A CA 1
ATOM 1455 C C . VAL A 1 190 ? -9.425 26.450 23.612 1.00 72.19 190 VAL A C 1
ATOM 1457 O O . VAL A 1 190 ? -9.521 25.307 24.056 1.00 72.19 190 VAL A O 1
ATOM 1460 N N . ARG A 1 191 ? -8.953 27.461 24.342 1.00 68.06 191 ARG A N 1
ATOM 1461 C CA . ARG A 1 191 ? -8.764 27.382 25.794 1.00 68.06 191 ARG A CA 1
ATOM 1462 C C . ARG A 1 191 ? -9.986 28.011 26.477 1.00 68.06 191 ARG A C 1
ATOM 1464 O O . ARG A 1 191 ? -10.496 28.984 25.919 1.00 68.06 191 ARG A O 1
ATOM 1471 N N . PRO A 1 192 ? -10.457 27.445 27.602 1.00 71.38 192 PRO A N 1
ATOM 1472 C CA . PRO A 1 192 ? -11.556 28.027 28.364 1.00 71.38 192 PRO A CA 1
ATOM 1473 C C . PRO A 1 192 ? -11.235 29.442 28.849 1.00 71.38 192 PRO A C 1
ATOM 1475 O O . PRO A 1 192 ? -10.036 29.727 29.085 1.00 71.38 192 PRO A O 1
#